Protein AF-0000000079573860 (afdb_homodimer)

Secondary structure (DSSP, 8-state):
--EEE--TTPPPPPEEEEEGGGGGSSS-HHHHHHHHHHHHHHHHH-EE-TTS-EEEE--HHHHHHHHTS-HHHHHHHHHHHHHTTSEEEE--STTSPPEEEEEEE-----/--EEE--TTPPPPPEEEEEGGGGGSSS-HHHHHHHHHHHHHHHHH-EE-TTS-EEEE--HHHHHHHHT--HHHHHHHHHHHHHTTSEEEEPPSTTSPPEEEEEEE-----

Organism: NCBI:txid592978

Sequence (220 aa):
MEFEFMSADTVLPPCMPLPAAMLRLPISSTAKVMYARLLNTTLTAGIEDSNGILFVRFPIMELAAALSRSPVTVKRSLKELEDIGLILRVRRGVGEPNRIYTLLPKGGLPMEFEFMSADTVLPPCMPLPAAMLRLPISSTAKVMYARLLNTTLTAGIEDSNGILFVRFPIMELAAALSRSPVTVKRSLKELEDIGLILRVRRGVGEPNRIYTLLPKGGLP

Foldseek 3Di:
DDDDDDDPPDDDDDDFDQDPVVVPDPADPLLSVLLSVQRRCQVPPWDQDPVRFTKDFDDLVNSCVVSVHDSVSSVVSVVRCVVVPQWDWDDDDDPDTIIIGGHDDPDPPD/DDDDDDDPPDDDDDDFDQDPVVVPDPADPLLSVLLSVQRRCQVPPWDQDPVRFTKDFDDLVNSCVVSVHDSVSSVVSVVRCVVVPQWDWDDDDDPDTIIIGGHDDPDPPD

InterPro domains:
  IPR010724 Replication initiator A, N-terminal [PF06970] (27-102)
  IPR036390 Winged helix DNA-binding domain superfamily [SSF46785] (60-107)

Nearest PDB structures (foldseek):
  5kbj-assembly2_D  TM=8.516E-01  e=6.971E-05  Staphylococcus aureus
  4pql-assembly1_A  TM=6.882E-01  e=1.640E-05  Staphylococcus aureus
  5kbj-assembly2_G  TM=7.357E-01  e=3.578E-04  Staphylococcus aureus
  8yz7-assembly1_A-2  TM=7.877E-01  e=3.038E-03  Deinococcus radiodurans R1 = ATCC 13939 = DSM 20539
  1cgp-assembly1_B  TM=7.023E-01  e=1.661E-02  Escherichia coli

Solvent-accessible surface area (backbone atoms only — not comparable to full-atom values): 12261 Å² total; per-residue (Å²): 130,56,60,40,77,34,36,93,80,59,76,78,70,72,53,22,49,33,51,58,74,57,38,70,45,98,60,55,44,55,29,52,53,49,45,14,53,51,46,37,42,38,75,74,65,36,43,69,47,98,85,47,39,34,27,34,75,56,56,62,66,56,52,11,62,64,48,64,46,51,57,68,58,43,52,51,26,51,48,53,36,37,74,74,49,41,31,48,78,46,81,48,63,92,93,45,72,36,35,39,31,50,32,42,83,56,65,73,70,132,130,56,61,40,78,35,36,93,79,58,77,78,70,72,54,23,48,33,50,57,72,56,38,71,45,98,60,53,42,54,28,50,53,49,46,14,53,51,47,37,44,39,75,74,64,36,42,68,47,100,84,48,39,36,26,34,76,58,56,60,66,57,51,10,61,64,46,64,46,51,56,68,57,44,52,51,27,50,48,54,35,37,74,74,49,42,30,46,77,44,82,48,63,95,94,46,71,37,36,38,30,50,33,42,82,55,65,70,72,132

pLDDT: mean 89.2, std 11.85, range [30.64, 97.69]

Radius of gyration: 18.04 Å; Cα contacts (8 Å, |Δi|>4): 373; chains: 2; bounding box: 34×59×43 Å

Structure (mmCIF, N/CA/C/O backbone):
data_AF-0000000079573860-model_v1
#
loop_
_entity.id
_entity.type
_entity.pdbx_description
1 polymer 'DeoR family transcriptional regulator'
#
loop_
_atom_site.group_PDB
_atom_site.id
_atom_site.type_symbol
_atom_site.label_atom_id
_atom_site.label_alt_id
_atom_site.label_comp_id
_atom_site.label_asym_id
_atom_site.label_entity_id
_atom_site.label_seq_id
_atom_site.pdbx_PDB_ins_code
_atom_site.Cartn_x
_atom_site.Cartn_y
_atom_site.Cartn_z
_atom_site.occupancy
_atom_site.B_iso_or_equiv
_atom_site.auth_seq_id
_atom_site.auth_comp_id
_atom_site.auth_asym_id
_atom_site.auth_atom_id
_atom_site.pdbx_PDB_model_num
ATOM 1 N N . MET A 1 1 ? -16.094 -0.829 13.094 1 53.12 1 MET A N 1
ATOM 2 C CA . MET A 1 1 ? -14.633 -0.925 13.102 1 53.12 1 MET A CA 1
ATOM 3 C C . MET A 1 1 ? -14.031 -0.06 14.203 1 53.12 1 MET A C 1
ATOM 5 O O . MET A 1 1 ? -14.523 1.04 14.469 1 53.12 1 MET A O 1
ATOM 9 N N . GLU A 1 2 ? -13.328 -0.71 15.125 1 70.5 2 GLU A N 1
ATOM 10 C CA . GLU A 1 2 ? -12.688 0.061 16.188 1 70.5 2 GLU A CA 1
ATOM 11 C C . GLU A 1 2 ? -11.344 0.625 15.734 1 70.5 2 GLU A C 1
ATOM 13 O O . GLU A 1 2 ? -10.617 -0.026 14.984 1 70.5 2 GLU A O 1
ATOM 18 N N . PHE A 1 3 ? -11.211 1.965 15.773 1 78.56 3 PHE A N 1
ATOM 19 C CA . PHE A 1 3 ? -9.977 2.625 15.375 1 78.56 3 PHE A CA 1
ATOM 20 C C . PHE A 1 3 ? -9.25 3.184 16.594 1 78.56 3 PHE A C 1
ATOM 22 O O . PHE A 1 3 ? -9.875 3.529 17.594 1 78.56 3 PHE A O 1
ATOM 29 N N . GLU A 1 4 ? -7.984 3.045 16.531 1 86.81 4 GLU A N 1
ATOM 30 C CA . GLU A 1 4 ? -7.148 3.559 17.609 1 86.81 4 GLU A CA 1
ATOM 31 C C . GLU A 1 4 ? -6.164 4.609 17.094 1 86.81 4 GLU A C 1
ATOM 33 O O . GLU A 1 4 ? -5.543 4.426 16.047 1 86.81 4 GLU A O 1
ATOM 38 N N . PHE A 1 5 ? -6.082 5.684 17.812 1 91.56 5 PHE A N 1
ATOM 39 C CA . PHE A 1 5 ? -5.09 6.703 17.5 1 91.56 5 PHE A CA 1
ATOM 40 C C . PHE A 1 5 ? -3.678 6.16 17.688 1 91.56 5 PHE A C 1
ATOM 42 O O . PHE A 1 5 ? -3.436 5.328 18.562 1 91.56 5 PHE A O 1
ATOM 49 N N . MET A 1 6 ? -2.881 6.707 16.922 1 92.06 6 MET A N 1
ATOM 50 C CA . MET A 1 6 ? -1.507 6.215 16.938 1 92.06 6 MET A CA 1
ATOM 51 C C . MET A 1 6 ? -0.663 7.02 17.922 1 92.06 6 MET A C 1
ATOM 53 O O . MET A 1 6 ? -0.787 8.242 18 1 92.06 6 MET A O 1
ATOM 57 N N . SER A 1 7 ? 0.146 6.336 18.703 1 93.38 7 SER A N 1
ATOM 58 C CA . SER A 1 7 ? 1.165 6.918 19.578 1 93.38 7 SER A CA 1
ATOM 59 C C . SER A 1 7 ? 2.539 6.32 19.297 1 93.38 7 SER A C 1
ATOM 61 O O . SER A 1 7 ? 2.67 5.418 18.453 1 93.38 7 SER A O 1
ATOM 63 N N . ALA A 1 8 ? 3.555 6.797 20 1 89.5 8 ALA A N 1
ATOM 64 C CA . ALA A 1 8 ? 4.922 6.332 19.797 1 89.5 8 ALA A CA 1
ATOM 65 C C . ALA A 1 8 ? 5.055 4.848 20.125 1 89.5 8 ALA A C 1
ATOM 67 O O . ALA A 1 8 ? 5.887 4.148 19.547 1 89.5 8 ALA A O 1
ATOM 68 N N . ASP A 1 9 ? 4.129 4.336 20.938 1 90.06 9 ASP A N 1
ATOM 69 C CA . ASP A 1 9 ? 4.246 2.963 21.406 1 90.06 9 ASP A CA 1
ATOM 70 C C . ASP A 1 9 ? 3.299 2.035 20.656 1 90.06 9 ASP A C 1
ATOM 72 O O . ASP A 1 9 ? 3.197 0.849 20.969 1 90.06 9 ASP A O 1
ATOM 76 N N . THR A 1 10 ? 2.682 2.623 19.703 1 90.19 10 THR A N 1
ATOM 77 C CA . THR A 1 10 ? 1.688 1.829 18.984 1 90.19 10 THR A CA 1
ATOM 78 C C . THR A 1 10 ? 2.355 0.696 18.219 1 90.19 10 THR A C 1
ATOM 80 O O . THR A 1 10 ? 3.355 0.912 17.531 1 90.19 10 THR A O 1
ATOM 83 N N . VAL A 1 11 ? 1.812 -0.518 18.422 1 89.81 11 VAL A N 1
ATOM 84 C CA . VAL A 1 11 ? 2.217 -1.681 17.641 1 89.81 11 VAL A CA 1
ATOM 85 C C . VAL A 1 11 ? 1.333 -1.805 16.406 1 89.81 11 VAL A C 1
ATOM 87 O O . VAL A 1 11 ? 0.105 -1.841 16.516 1 89.81 11 VAL A O 1
ATOM 90 N N . LEU A 1 12 ? 1.981 -1.818 15.234 1 91.5 12 LEU A N 1
ATOM 91 C CA . LEU A 1 12 ? 1.229 -1.873 13.984 1 91.5 12 LEU A CA 1
ATOM 92 C C . LEU A 1 12 ? 0.646 -3.264 13.758 1 91.5 12 LEU A C 1
ATOM 94 O O . LEU A 1 12 ? 1.264 -4.266 14.125 1 91.5 12 LEU A O 1
ATOM 98 N N . PRO A 1 13 ? -0.538 -3.318 13.242 1 91.69 13 PRO A N 1
ATOM 99 C CA . PRO A 1 13 ? -1.008 -4.609 12.727 1 91.69 13 PRO A CA 1
ATOM 100 C C . PRO A 1 13 ? -0.166 -5.121 11.562 1 91.69 13 PRO A C 1
ATOM 102 O O . PRO A 1 13 ? 0.734 -4.422 11.086 1 91.69 13 PRO A O 1
ATOM 105 N N . PRO A 1 14 ? -0.444 -6.387 11.156 1 93.38 14 PRO A N 1
ATOM 106 C CA . PRO A 1 14 ? 0.261 -6.855 9.961 1 93.38 14 PRO A CA 1
ATOM 107 C C . PRO A 1 14 ? 0.061 -5.93 8.758 1 93.38 14 PRO A C 1
ATOM 109 O O . PRO A 1 14 ? -1.066 -5.516 8.477 1 93.38 14 PRO A O 1
ATOM 112 N N . CYS A 1 15 ? 1.172 -5.543 8.188 1 96.75 15 CYS A N 1
ATOM 113 C CA . CYS A 1 15 ? 1.135 -4.633 7.051 1 96.75 15 CYS A CA 1
ATOM 114 C C . CYS A 1 15 ? 1.842 -5.242 5.844 1 96.75 15 CYS A C 1
ATOM 116 O O . CYS A 1 15 ? 2.775 -6.031 6 1 96.75 15 CYS A O 1
ATOM 118 N N . MET A 1 16 ? 1.332 -4.898 4.773 1 97.25 16 MET A N 1
ATOM 119 C CA . MET A 1 16 ? 1.986 -5.219 3.506 1 97.25 16 MET A CA 1
ATOM 120 C C . MET A 1 16 ? 2.953 -4.109 3.1 1 97.25 16 MET A C 1
ATOM 122 O O . MET A 1 16 ? 2.666 -2.928 3.295 1 97.25 16 MET A O 1
ATOM 126 N N . PRO A 1 17 ? 4.066 -4.535 2.51 1 97.69 17 PRO A N 1
ATOM 127 C CA . PRO A 1 17 ? 5.039 -3.523 2.088 1 97.69 17 PRO A CA 1
ATOM 128 C C . PRO A 1 17 ? 4.695 -2.904 0.735 1 97.69 17 PRO A C 1
ATOM 130 O O . PRO A 1 17 ? 4.527 -3.625 -0.253 1 97.69 17 PRO A O 1
ATOM 133 N N . LEU A 1 18 ? 4.562 -1.631 0.716 1 97.69 18 LEU A N 1
ATOM 134 C CA . LEU A 1 18 ? 4.41 -0.875 -0.522 1 97.69 18 LEU A CA 1
ATOM 135 C C . LEU A 1 18 ? 5.633 -0 -0.779 1 97.69 18 LEU A C 1
ATOM 137 O O . LEU A 1 18 ? 5.809 1.033 -0.13 1 97.69 18 LEU A O 1
ATOM 141 N N . PRO A 1 19 ? 6.469 -0.372 -1.708 1 95.69 19 PRO A N 1
ATOM 142 C CA . PRO A 1 19 ? 7.645 0.458 -1.973 1 95.69 19 PRO A CA 1
ATOM 143 C C . PRO A 1 19 ? 7.285 1.908 -2.291 1 95.69 19 PRO A C 1
ATOM 145 O O . PRO A 1 19 ? 6.402 2.162 -3.115 1 95.69 19 PRO A O 1
ATOM 148 N N . ALA A 1 20 ? 7.984 2.803 -1.651 1 93.75 20 ALA A N 1
ATOM 149 C CA . ALA A 1 20 ? 7.68 4.223 -1.801 1 93.75 20 ALA A CA 1
ATOM 150 C C . ALA A 1 20 ? 7.84 4.668 -3.252 1 93.75 20 ALA A C 1
ATOM 152 O O . ALA A 1 20 ? 7.109 5.543 -3.723 1 93.75 20 ALA A O 1
ATOM 153 N N . ALA A 1 21 ? 8.672 4.066 -3.969 1 90.94 21 ALA A N 1
ATOM 154 C CA . ALA A 1 21 ? 8.938 4.41 -5.363 1 90.94 21 ALA A CA 1
ATOM 155 C C . ALA A 1 21 ? 7.719 4.141 -6.238 1 90.94 21 ALA A C 1
ATOM 157 O O . ALA A 1 21 ? 7.617 4.66 -7.352 1 90.94 21 ALA A O 1
ATOM 158 N N . MET A 1 22 ? 6.777 3.354 -5.738 1 92.31 22 MET A N 1
ATOM 159 C CA . MET A 1 22 ? 5.586 2.99 -6.5 1 92.31 22 MET A CA 1
ATOM 160 C C . MET A 1 22 ? 4.668 4.195 -6.684 1 92.31 22 MET A C 1
ATOM 162 O O . MET A 1 22 ? 3.896 4.254 -7.641 1 92.31 22 MET A O 1
ATOM 166 N N . LEU A 1 23 ? 4.801 5.16 -5.824 1 93.19 23 LEU A N 1
ATOM 167 C CA . LEU A 1 23 ? 3.887 6.297 -5.844 1 93.19 23 LEU A CA 1
ATOM 168 C C . LEU A 1 23 ? 4.02 7.078 -7.148 1 93.19 23 LEU A C 1
ATOM 170 O O . LEU A 1 23 ? 3.035 7.629 -7.648 1 93.19 23 LEU A O 1
ATOM 174 N N . ARG A 1 24 ? 5.168 7.102 -7.707 1 90.12 24 ARG A N 1
ATOM 175 C CA . ARG A 1 24 ? 5.402 7.957 -8.867 1 90.12 24 ARG A CA 1
ATOM 176 C C . ARG A 1 24 ? 5.277 7.164 -10.164 1 90.12 24 ARG A C 1
ATOM 178 O O . ARG A 1 24 ? 5.402 7.723 -11.258 1 90.12 24 ARG A O 1
ATOM 185 N N . LEU A 1 25 ? 5.004 5.906 -10.078 1 91.62 25 LEU A N 1
ATOM 186 C CA . LEU A 1 25 ? 4.867 5.094 -11.281 1 91.62 25 LEU A CA 1
ATOM 187 C C . LEU A 1 25 ? 3.531 5.355 -11.969 1 91.62 25 LEU A C 1
ATOM 189 O O . LEU A 1 25 ? 2.52 5.582 -11.297 1 91.62 25 LEU A O 1
ATOM 193 N N . PRO A 1 26 ? 3.609 5.297 -13.281 1 92.88 26 PRO A N 1
ATOM 194 C CA . PRO A 1 26 ? 2.395 5.594 -14.047 1 92.88 26 PRO A CA 1
ATOM 195 C C . PRO A 1 26 ? 1.45 4.398 -14.148 1 92.88 26 PRO A C 1
ATOM 197 O O . PRO A 1 26 ? 1.104 3.969 -15.25 1 92.88 26 PRO A O 1
ATOM 200 N N . ILE A 1 27 ? 1.06 3.801 -13.062 1 94.81 27 ILE A N 1
ATOM 201 C CA . ILE A 1 27 ? 0.091 2.713 -12.984 1 94.81 27 ILE A CA 1
ATOM 202 C C . ILE A 1 27 ? -1.045 3.102 -12.039 1 94.81 27 ILE A C 1
ATOM 204 O O . ILE A 1 27 ? -0.938 4.082 -11.305 1 94.81 27 ILE A O 1
ATOM 208 N N . SER A 1 28 ? -2.074 2.352 -12.125 1 95 28 SER A N 1
ATOM 209 C CA . SER A 1 28 ? -3.244 2.643 -11.305 1 95 28 SER A CA 1
ATOM 210 C C . SER A 1 28 ? -2.961 2.391 -9.828 1 95 28 SER A C 1
ATOM 212 O O . SER A 1 28 ? -2.055 1.625 -9.484 1 95 28 SER A O 1
ATOM 214 N N . SER A 1 29 ? -3.764 3.031 -8.992 1 95.5 29 SER A N 1
ATOM 215 C CA . SER A 1 29 ? -3.658 2.775 -7.562 1 95.5 29 SER A CA 1
ATOM 216 C C . SER A 1 29 ? -4.004 1.326 -7.234 1 95.5 29 SER A C 1
ATOM 218 O O . SER A 1 29 ? -3.426 0.739 -6.316 1 95.5 29 SER A O 1
ATOM 220 N N . THR A 1 30 ? -4.93 0.773 -7.992 1 95.75 30 THR A N 1
ATOM 221 C CA . THR A 1 30 ? -5.289 -0.625 -7.789 1 95.75 30 THR A CA 1
ATOM 222 C C . THR A 1 30 ? -4.102 -1.538 -8.07 1 95.75 30 THR A C 1
ATOM 224 O O . THR A 1 30 ? -3.861 -2.498 -7.332 1 95.75 30 THR A O 1
ATOM 227 N N . ALA A 1 31 ? -3.367 -1.196 -9.023 1 96.81 31 ALA A N 1
ATOM 228 C CA . ALA A 1 31 ? -2.164 -1.966 -9.336 1 96.81 31 ALA A CA 1
ATOM 229 C C . ALA A 1 31 ? -1.134 -1.848 -8.219 1 96.81 31 ALA A C 1
ATOM 231 O O . ALA A 1 31 ? -0.452 -2.822 -7.887 1 96.81 31 ALA A O 1
ATOM 232 N N . LYS A 1 32 ? -1.019 -0.701 -7.672 1 97 32 LYS A N 1
ATOM 233 C CA . LYS A 1 32 ? -0.091 -0.495 -6.562 1 97 32 LYS A CA 1
ATOM 234 C C . LYS A 1 32 ? -0.484 -1.336 -5.352 1 97 32 LYS A C 1
ATOM 236 O O . LYS A 1 32 ? 0.367 -1.977 -4.73 1 97 32 LYS A O 1
ATOM 241 N N . VAL A 1 33 ? -1.721 -1.346 -5.074 1 97.19 33 VAL A N 1
ATOM 242 C CA . VAL A 1 33 ? -2.223 -2.148 -3.965 1 97.19 33 VAL A CA 1
ATOM 243 C C . VAL A 1 33 ? -2.004 -3.631 -4.258 1 97.19 33 VAL A C 1
ATOM 245 O O . VAL A 1 33 ? -1.566 -4.387 -3.387 1 97.19 33 VAL A O 1
ATOM 248 N N . MET A 1 34 ? -2.285 -4 -5.465 1 96.38 34 MET A N 1
ATOM 249 C CA . MET A 1 34 ? -2.051 -5.375 -5.891 1 96.38 34 MET A CA 1
ATOM 250 C C . MET A 1 34 ? -0.584 -5.758 -5.715 1 96.38 34 MET A C 1
ATOM 252 O O . MET A 1 34 ? -0.276 -6.852 -5.238 1 96.38 34 MET A O 1
ATOM 256 N N . TYR A 1 35 ? 0.264 -4.852 -6.059 1 96.62 35 TYR A N 1
ATOM 257 C CA . TYR A 1 35 ? 1.691 -5.121 -5.922 1 96.62 35 TYR A CA 1
ATOM 258 C C . TYR A 1 35 ? 2.066 -5.352 -4.465 1 96.62 35 TYR A C 1
ATOM 260 O O . TYR A 1 35 ? 2.832 -6.266 -4.148 1 96.62 35 TYR A O 1
ATOM 268 N N . ALA A 1 36 ? 1.606 -4.531 -3.629 1 97.5 36 ALA A N 1
ATOM 269 C CA . ALA A 1 36 ? 1.883 -4.691 -2.205 1 97.5 36 ALA A CA 1
ATOM 270 C C . ALA A 1 36 ? 1.446 -6.07 -1.714 1 97.5 36 ALA A C 1
ATOM 272 O O . ALA A 1 36 ? 2.156 -6.715 -0.938 1 97.5 36 ALA A O 1
ATOM 273 N N . ARG A 1 37 ? 0.286 -6.52 -2.164 1 95.88 37 ARG A N 1
ATOM 274 C CA . ARG A 1 37 ? -0.233 -7.832 -1.793 1 95.88 37 ARG A CA 1
ATOM 275 C C . ARG A 1 37 ? 0.665 -8.945 -2.32 1 95.88 37 ARG A C 1
ATOM 277 O O . ARG A 1 37 ? 0.963 -9.898 -1.603 1 95.88 37 ARG A O 1
ATOM 284 N N . LEU A 1 38 ? 1.066 -8.82 -3.545 1 95.69 38 LEU A N 1
ATOM 285 C CA . LEU A 1 38 ? 1.947 -9.812 -4.152 1 95.69 38 LEU A CA 1
ATOM 286 C C . LEU A 1 38 ? 3.293 -9.852 -3.436 1 95.69 38 LEU A C 1
ATOM 288 O O . LEU A 1 38 ? 3.809 -10.93 -3.137 1 95.69 38 LEU A O 1
ATOM 292 N N . LEU A 1 39 ? 3.848 -8.656 -3.195 1 96 39 LEU A N 1
ATOM 293 C CA . LEU A 1 39 ? 5.125 -8.562 -2.498 1 96 39 LEU A CA 1
ATOM 294 C C . LEU A 1 39 ? 5.031 -9.188 -1.108 1 96 39 LEU A C 1
ATOM 296 O O . LEU A 1 39 ? 5.898 -9.969 -0.715 1 96 39 LEU A O 1
ATOM 300 N N . ASN A 1 40 ? 3.957 -8.867 -0.399 1 95.75 40 ASN A N 1
ATOM 301 C CA . ASN A 1 40 ? 3.729 -9.445 0.923 1 95.75 40 ASN A CA 1
ATOM 302 C C . ASN A 1 40 ? 3.654 -10.969 0.867 1 95.75 40 ASN A C 1
ATOM 304 O O . ASN A 1 40 ? 4.273 -11.648 1.681 1 95.75 40 ASN A O 1
ATOM 308 N N . THR A 1 41 ? 2.951 -11.5 -0.098 1 94.12 41 THR A N 1
ATOM 309 C CA . THR A 1 41 ? 2.805 -12.945 -0.249 1 94.12 41 THR A CA 1
ATOM 310 C C . THR A 1 41 ? 4.137 -13.586 -0.623 1 94.12 41 THR A C 1
ATOM 312 O O . THR A 1 41 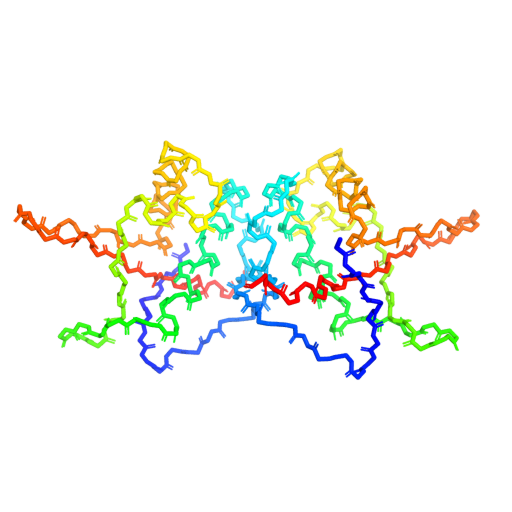? 4.48 -14.656 -0.117 1 94.12 41 THR A O 1
ATOM 315 N N . THR A 1 42 ? 4.863 -12.914 -1.541 1 95.38 42 THR A N 1
ATOM 316 C CA . THR A 1 42 ? 6.176 -13.414 -1.929 1 95.38 42 THR A CA 1
ATOM 317 C C . THR A 1 42 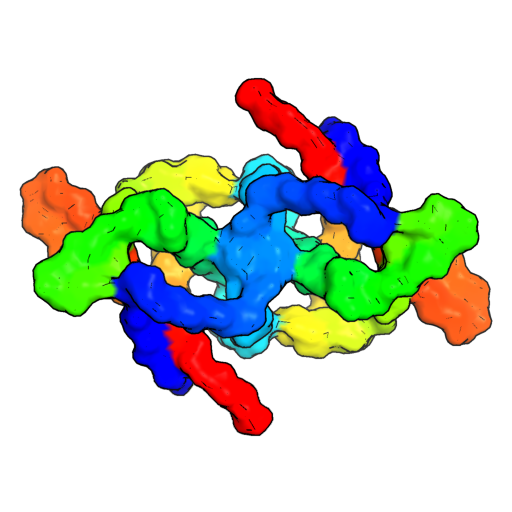? 7.09 -13.531 -0.713 1 95.38 42 THR A C 1
ATOM 319 O O . THR A 1 42 ? 7.77 -14.547 -0.535 1 95.38 42 THR A O 1
ATOM 322 N N . LEU A 1 43 ? 7.074 -12.555 0.13 1 94.44 43 LEU A N 1
ATOM 323 C CA . LEU A 1 43 ? 7.949 -12.5 1.297 1 94.44 43 LEU A CA 1
ATOM 324 C C . LEU A 1 43 ? 7.527 -13.523 2.344 1 94.44 43 LEU A C 1
ATOM 326 O O . LEU A 1 43 ? 8.367 -14.07 3.061 1 94.44 43 LEU A O 1
ATOM 330 N N . THR A 1 44 ? 6.281 -13.836 2.451 1 93.88 44 THR A N 1
ATOM 331 C CA . THR A 1 44 ? 5.797 -14.641 3.566 1 93.88 44 THR A CA 1
ATOM 332 C C . THR A 1 44 ? 5.547 -16.078 3.125 1 93.88 44 THR A C 1
ATOM 334 O O . THR A 1 44 ? 5.625 -17 3.936 1 93.88 44 THR A O 1
ATOM 337 N N . ALA A 1 45 ? 5.254 -16.266 1.824 1 93.06 45 ALA A N 1
ATOM 338 C CA . ALA A 1 45 ? 4.836 -17.594 1.378 1 93.06 45 ALA A CA 1
ATOM 339 C C . ALA A 1 45 ? 5.457 -17.938 0.029 1 93.06 45 ALA A C 1
ATOM 341 O O . ALA A 1 45 ? 5.031 -18.891 -0.633 1 93.06 45 ALA A O 1
ATOM 342 N N . GLY A 1 46 ? 6.391 -17.266 -0.404 1 94.5 46 GLY A N 1
ATOM 343 C CA . GLY A 1 46 ? 7.035 -17.5 -1.688 1 94.5 46 GLY A CA 1
ATOM 344 C C . GLY A 1 46 ? 7.754 -18.828 -1.767 1 94.5 46 GLY A C 1
ATOM 345 O O . GLY A 1 46 ? 8.289 -19.312 -0.767 1 94.5 46 GLY A O 1
ATOM 346 N N . ILE A 1 47 ? 7.727 -19.375 -2.953 1 95.12 47 ILE A N 1
ATOM 347 C CA . ILE A 1 47 ? 8.445 -20.609 -3.254 1 95.12 47 ILE A CA 1
ATOM 348 C C . ILE A 1 47 ? 9.695 -20.297 -4.07 1 95.12 47 ILE A C 1
ATOM 350 O O . ILE A 1 47 ? 9.648 -19.484 -5.004 1 95.12 47 ILE A O 1
ATOM 354 N N . GLU A 1 48 ? 10.734 -20.969 -3.688 1 95.75 48 GLU A N 1
ATOM 355 C CA . GLU A 1 48 ? 11.969 -20.75 -4.43 1 95.75 48 GLU A CA 1
ATOM 356 C C . GLU A 1 48 ? 12.055 -21.672 -5.645 1 95.75 48 GLU A C 1
ATOM 358 O O . GLU A 1 48 ? 11.766 -22.875 -5.539 1 95.75 48 GLU A O 1
ATOM 363 N N . ASP A 1 49 ? 12.398 -21.078 -6.719 1 93.88 49 ASP A N 1
ATOM 364 C CA . ASP A 1 49 ? 12.609 -21.938 -7.883 1 93.88 49 ASP A CA 1
ATOM 365 C C . ASP A 1 49 ? 14.047 -22.438 -7.949 1 93.88 49 ASP A C 1
ATOM 367 O O . ASP A 1 49 ? 14.82 -22.234 -7.008 1 93.88 49 ASP A O 1
ATOM 371 N N . SER A 1 50 ? 14.43 -23.109 -9.031 1 94.69 50 SER A N 1
ATOM 372 C CA . SER A 1 50 ? 15.727 -23.75 -9.156 1 94.69 50 SER A CA 1
ATOM 373 C C . SER A 1 50 ? 16.859 -22.719 -9.188 1 94.69 50 SER A C 1
ATOM 375 O O . SER A 1 50 ? 18.016 -23.047 -8.906 1 94.69 50 SER A O 1
ATOM 377 N N . ASN A 1 51 ? 16.562 -21.453 -9.531 1 94.94 51 ASN A N 1
ATOM 378 C CA . ASN A 1 51 ? 17.547 -20.375 -9.602 1 94.94 51 ASN A CA 1
ATOM 379 C C . ASN A 1 51 ? 17.562 -19.547 -8.32 1 94.94 51 ASN A C 1
ATOM 381 O O . ASN A 1 51 ? 18.266 -18.531 -8.242 1 94.94 51 ASN A O 1
ATOM 385 N N . GLY A 1 52 ? 16.812 -19.891 -7.391 1 94.88 52 GLY A N 1
ATOM 386 C CA . GLY A 1 52 ? 16.766 -19.172 -6.125 1 94.88 52 GLY A CA 1
ATOM 387 C C . GLY A 1 52 ? 15.836 -17.969 -6.145 1 94.88 52 GLY A C 1
ATOM 388 O O . GLY A 1 52 ? 15.898 -17.125 -5.258 1 94.88 52 GLY A O 1
ATOM 389 N N . ILE A 1 53 ? 15.078 -17.891 -7.184 1 95.19 53 ILE A N 1
ATOM 390 C CA . ILE A 1 53 ? 14.141 -16.781 -7.332 1 95.19 53 ILE A CA 1
ATOM 391 C C . ILE A 1 53 ? 12.789 -17.172 -6.734 1 95.19 53 ILE A C 1
ATOM 393 O O . ILE A 1 53 ? 12.305 -18.281 -6.945 1 95.19 53 ILE A O 1
ATOM 397 N N . LEU A 1 54 ? 12.234 -16.219 -5.984 1 96.62 54 LEU A N 1
ATOM 398 C CA . LEU A 1 54 ? 10.953 -16.469 -5.332 1 96.62 54 LEU A CA 1
ATOM 399 C C . LEU A 1 54 ? 9.797 -16.219 -6.293 1 96.62 54 LEU A C 1
ATOM 401 O O . LEU A 1 54 ? 9.828 -15.273 -7.078 1 96.62 54 LEU A O 1
ATOM 405 N N . PHE A 1 55 ? 8.828 -17.125 -6.141 1 95.75 55 PHE A N 1
ATOM 406 C CA . PHE A 1 55 ? 7.586 -16.922 -6.887 1 95.75 55 PHE A CA 1
ATOM 407 C C . PHE A 1 55 ? 6.379 -17.328 -6.043 1 95.75 55 PHE A C 1
ATOM 409 O O . PHE A 1 55 ? 6.527 -17.969 -5.004 1 95.75 55 PHE A O 1
ATOM 416 N N . VAL A 1 56 ? 5.262 -16.781 -6.488 1 94.25 56 VAL A N 1
ATOM 417 C CA . VAL A 1 56 ? 4.016 -17.188 -5.84 1 94.25 56 VAL A CA 1
ATOM 418 C C . VAL A 1 56 ? 3.062 -17.781 -6.875 1 94.25 56 VAL A C 1
ATOM 420 O O . VAL A 1 56 ? 3.115 -17.422 -8.055 1 94.25 56 VAL A O 1
ATOM 423 N N . ARG A 1 57 ? 2.32 -18.766 -6.328 1 90.44 57 ARG A N 1
ATOM 424 C CA . ARG A 1 57 ? 1.229 -19.328 -7.121 1 90.44 57 ARG A CA 1
ATOM 425 C C . ARG A 1 57 ? -0.094 -18.656 -6.789 1 90.44 57 ARG A C 1
ATOM 427 O O . ARG A 1 57 ? -0.524 -18.641 -5.633 1 90.44 57 ARG A O 1
ATOM 434 N N . PHE A 1 58 ? -0.599 -18.016 -7.82 1 78.44 58 PHE A N 1
ATOM 435 C CA . PHE A 1 58 ? -1.81 -17.297 -7.461 1 78.44 58 PHE A CA 1
ATOM 436 C C . PHE A 1 58 ? -2.891 -17.484 -8.516 1 78.44 58 PHE A C 1
ATOM 438 O O . PHE A 1 58 ? -2.787 -16.953 -9.625 1 78.44 58 PHE A O 1
ATOM 445 N N . PRO A 1 59 ? -3.902 -18.297 -8.055 1 81.75 59 PRO A N 1
ATOM 446 C CA . PRO A 1 59 ? -5.09 -18.266 -8.914 1 81.75 59 PRO A CA 1
ATOM 447 C C . PRO A 1 59 ? -5.762 -16.906 -8.938 1 81.75 59 PRO A C 1
ATOM 449 O O . PRO A 1 59 ? -5.867 -16.234 -7.902 1 81.75 59 PRO A O 1
ATOM 452 N N . ILE A 1 60 ? -6.172 -16.484 -10.094 1 81.62 60 ILE A N 1
ATOM 453 C CA . ILE A 1 60 ? -6.766 -15.164 -10.297 1 81.62 60 ILE A CA 1
ATOM 454 C C . ILE A 1 60 ? -7.93 -14.969 -9.32 1 81.62 60 ILE A C 1
ATOM 456 O O . ILE A 1 60 ? -8.086 -13.891 -8.742 1 81.62 60 ILE A O 1
ATOM 460 N N . MET A 1 61 ? -8.602 -16.031 -9.109 1 84.06 61 MET A N 1
ATOM 461 C CA . MET A 1 61 ? -9.766 -15.945 -8.234 1 84.06 61 MET A CA 1
ATOM 462 C C . MET A 1 61 ? -9.344 -15.719 -6.785 1 84.06 61 MET A C 1
ATOM 464 O O . MET A 1 61 ? -10.016 -15 -6.043 1 84.06 61 MET A O 1
ATOM 468 N N . GLU A 1 62 ? -8.305 -16.266 -6.457 1 85.62 62 GLU A N 1
ATOM 469 C CA . GLU A 1 62 ? -7.789 -16.062 -5.109 1 85.62 62 GLU A CA 1
ATOM 470 C C . GLU A 1 62 ? -7.273 -14.633 -4.926 1 85.62 62 GLU A C 1
ATOM 472 O O . GLU A 1 62 ? -7.5 -14.016 -3.881 1 85.62 62 GLU A O 1
ATOM 477 N N . LEU A 1 63 ? -6.672 -14.156 -5.938 1 86.88 63 LEU A N 1
ATOM 478 C CA . LEU A 1 63 ? -6.195 -12.781 -5.891 1 86.88 63 LEU A CA 1
ATOM 479 C C . LEU A 1 63 ? -7.363 -11.805 -5.836 1 86.88 63 LEU A C 1
ATOM 481 O O . LEU A 1 63 ? -7.32 -10.812 -5.098 1 86.88 63 LEU A O 1
ATOM 485 N N . ALA A 1 64 ? -8.352 -12.109 -6.613 1 89.94 64 ALA A N 1
ATOM 486 C CA . ALA A 1 64 ? -9.539 -11.266 -6.633 1 89.94 64 ALA A CA 1
ATOM 487 C C . ALA A 1 64 ? -10.195 -11.203 -5.258 1 89.94 64 ALA A C 1
ATOM 489 O O . ALA A 1 64 ? -10.555 -10.125 -4.785 1 89.94 64 ALA A O 1
ATOM 490 N N . ALA A 1 65 ? -10.297 -12.32 -4.602 1 88.88 65 ALA A N 1
ATOM 491 C CA . ALA A 1 65 ? -10.859 -12.383 -3.254 1 88.88 65 ALA A CA 1
ATOM 492 C C . ALA A 1 65 ? -9.984 -11.617 -2.262 1 88.88 65 ALA A C 1
ATOM 494 O O . ALA A 1 65 ? -10.5 -10.875 -1.424 1 88.88 65 ALA A O 1
ATOM 495 N N . ALA A 1 66 ? -8.703 -11.75 -2.43 1 84.62 66 ALA A N 1
ATOM 496 C CA . ALA A 1 66 ? -7.762 -11.117 -1.515 1 84.62 66 ALA A CA 1
ATOM 497 C C . ALA A 1 66 ? -7.836 -9.594 -1.618 1 84.62 66 ALA A C 1
ATOM 499 O O . ALA A 1 66 ? -7.672 -8.891 -0.619 1 84.62 66 ALA A O 1
ATOM 500 N N . LEU A 1 67 ? -8.172 -9.078 -2.785 1 85.69 67 LEU A N 1
ATOM 501 C CA . LEU A 1 67 ? -8.18 -7.637 -3.023 1 85.69 67 LEU A CA 1
ATOM 502 C C . LEU A 1 67 ? -9.594 -7.078 -2.953 1 85.69 67 LEU A C 1
ATOM 504 O O . LEU A 1 67 ? -9.797 -5.863 -3.051 1 85.69 67 LEU A O 1
ATOM 508 N N . SER A 1 68 ? -10.562 -7.992 -2.748 1 87.5 68 SER A N 1
ATOM 509 C CA . SER A 1 68 ? -11.961 -7.59 -2.793 1 87.5 68 SER A CA 1
ATOM 510 C C . SER A 1 68 ? -12.266 -6.797 -4.059 1 87.5 68 SER A C 1
ATOM 512 O O . SER A 1 68 ? -12.836 -5.703 -3.99 1 87.5 68 SER A O 1
ATOM 514 N N . ARG A 1 69 ? -11.773 -7.359 -5.164 1 89 69 ARG A N 1
ATOM 515 C CA . ARG A 1 69 ? -11.992 -6.781 -6.484 1 89 69 ARG A CA 1
ATOM 516 C C . ARG A 1 69 ? -12.422 -7.848 -7.488 1 89 69 ARG A C 1
ATOM 518 O O . ARG A 1 69 ? -12.258 -9.047 -7.234 1 89 69 ARG A O 1
ATOM 525 N N . SER A 1 70 ? -12.953 -7.391 -8.562 1 90.88 70 SER A N 1
ATOM 526 C CA . SER A 1 70 ? -13.367 -8.32 -9.617 1 90.88 70 SER A CA 1
ATOM 527 C C . SER A 1 70 ? -12.156 -8.961 -10.289 1 90.88 70 SER A C 1
ATOM 529 O O . SER A 1 70 ? -11.078 -8.375 -10.328 1 90.88 70 SER A O 1
ATOM 531 N N . PRO A 1 71 ? -12.391 -10.18 -10.859 1 92.56 71 PRO A N 1
ATOM 532 C CA . PRO A 1 71 ? -11.312 -10.82 -11.617 1 92.56 71 PRO A CA 1
ATOM 533 C C . PRO A 1 71 ? -10.82 -9.961 -12.781 1 92.56 71 PRO A C 1
ATOM 535 O O . PRO A 1 71 ? -9.625 -9.953 -13.078 1 92.56 71 PRO A O 1
ATOM 538 N N . VAL A 1 72 ? -11.742 -9.219 -13.367 1 93.5 72 VAL A N 1
ATOM 539 C CA . VAL A 1 72 ? -11.375 -8.359 -14.484 1 93.5 72 VAL A CA 1
ATOM 540 C C . VAL A 1 72 ? -10.414 -7.27 -14 1 93.5 72 VAL A C 1
ATOM 542 O O . VAL A 1 72 ? -9.391 -7.008 -14.641 1 93.5 72 VAL A O 1
ATOM 545 N N . THR A 1 73 ? -10.695 -6.656 -12.852 1 93.38 73 THR A N 1
ATOM 546 C CA . THR A 1 73 ? -9.852 -5.621 -12.266 1 93.38 73 THR A CA 1
ATOM 547 C C . THR A 1 73 ? -8.484 -6.184 -11.883 1 93.38 73 THR A C 1
ATOM 549 O O . THR A 1 73 ? -7.461 -5.535 -12.102 1 93.38 73 THR A O 1
ATOM 552 N N . VAL A 1 74 ? -8.492 -7.379 -11.398 1 93.56 74 VAL A N 1
ATOM 553 C CA . VAL A 1 74 ? -7.258 -8.047 -11 1 93.56 74 VAL A CA 1
ATOM 554 C C . VAL A 1 74 ? -6.387 -8.297 -12.234 1 93.56 74 VAL A C 1
ATOM 556 O O . VAL A 1 74 ? -5.195 -7.977 -12.227 1 93.56 74 VAL A O 1
ATOM 559 N N . LYS A 1 75 ? -6.965 -8.797 -13.219 1 94.31 75 LYS A N 1
ATOM 560 C CA . LYS A 1 75 ? -6.227 -9.078 -14.445 1 94.31 75 LYS A CA 1
ATOM 561 C C . LYS A 1 75 ? -5.633 -7.809 -15.039 1 94.31 75 LYS A C 1
ATOM 563 O O . LYS A 1 75 ? -4.488 -7.805 -15.492 1 94.31 75 LYS A O 1
ATOM 568 N N . ARG A 1 76 ? -6.406 -6.789 -15.023 1 96.19 76 ARG A N 1
ATOM 569 C CA . ARG A 1 76 ? -5.93 -5.504 -15.523 1 96.19 76 ARG A CA 1
ATOM 570 C C . ARG A 1 76 ? -4.742 -5.004 -14.703 1 96.19 76 ARG A C 1
ATOM 572 O O . ARG A 1 76 ? -3.76 -4.512 -15.266 1 96.19 76 ARG A O 1
ATOM 579 N N . SER A 1 77 ? -4.824 -5.109 -13.453 1 96.62 77 SER A N 1
ATOM 580 C CA . SER A 1 77 ? -3.754 -4.676 -12.562 1 96.62 77 SER A CA 1
ATOM 581 C C . SER A 1 77 ? -2.486 -5.496 -12.781 1 96.62 77 SER A C 1
ATOM 583 O O . SER A 1 77 ? -1.383 -4.949 -12.805 1 96.62 77 SER A O 1
ATOM 585 N N . LEU A 1 78 ? -2.742 -6.789 -12.977 1 95.19 78 LEU A N 1
ATOM 586 C CA . LEU A 1 78 ? -1.602 -7.652 -13.258 1 95.19 78 LEU A CA 1
ATOM 587 C C . LEU A 1 78 ? -0.928 -7.254 -14.562 1 95.19 78 LEU A C 1
ATOM 589 O O . LEU A 1 78 ? 0.302 -7.223 -14.648 1 95.19 78 LEU A O 1
ATOM 593 N N . LYS A 1 79 ? -1.71 -6.945 -15.5 1 96.75 79 LYS A N 1
ATOM 594 C CA . LYS A 1 79 ? -1.171 -6.527 -16.797 1 96.75 79 LYS A CA 1
ATOM 595 C C . LYS A 1 79 ? -0.391 -5.219 -16.672 1 96.75 79 LYS A C 1
ATOM 597 O O . LYS A 1 79 ? 0.688 -5.074 -17.25 1 96.75 79 LYS A O 1
ATOM 602 N N . GLU A 1 80 ? -0.87 -4.223 -15.945 1 97.31 80 GLU A N 1
ATOM 603 C CA . GLU A 1 80 ? -0.171 -2.967 -15.703 1 97.31 80 GLU A CA 1
ATOM 604 C C . GLU A 1 80 ? 1.202 -3.211 -15.078 1 97.31 80 GLU A C 1
ATOM 606 O O . GLU A 1 80 ? 2.197 -2.629 -15.516 1 97.31 80 GLU A O 1
ATOM 611 N N . LEU A 1 81 ? 1.198 -4.078 -14.078 1 96.44 81 LEU A N 1
ATOM 612 C CA . LEU A 1 81 ? 2.434 -4.379 -13.359 1 96.44 81 LEU A CA 1
ATOM 613 C C . LEU A 1 81 ? 3.428 -5.094 -14.266 1 96.44 81 LEU A C 1
ATOM 615 O O . LEU A 1 81 ? 4.633 -4.848 -14.195 1 96.44 81 LEU A O 1
ATOM 619 N N . GLU A 1 82 ? 2.84 -5.965 -15.07 1 96.06 82 GLU A N 1
ATOM 620 C CA . GLU A 1 82 ? 3.688 -6.711 -15.992 1 96.06 82 GLU A CA 1
ATOM 621 C C . GLU A 1 82 ? 4.266 -5.797 -17.078 1 96.06 82 GLU A C 1
ATOM 623 O O . GLU A 1 82 ? 5.441 -5.906 -17.422 1 96.06 82 GLU A O 1
ATOM 628 N N . ASP A 1 83 ? 3.527 -4.875 -17.562 1 96.38 83 ASP A N 1
ATOM 629 C CA . ASP A 1 83 ? 3.928 -3.973 -18.641 1 96.38 83 ASP A CA 1
ATOM 630 C C . ASP A 1 83 ? 5.105 -3.102 -18.203 1 96.38 83 ASP A C 1
ATOM 632 O O . ASP A 1 83 ? 5.953 -2.748 -19.031 1 96.38 83 ASP A O 1
ATOM 636 N N . ILE A 1 84 ? 5.195 -2.809 -16.969 1 94.56 84 ILE A N 1
ATOM 637 C CA . ILE A 1 84 ? 6.262 -1.913 -16.531 1 94.56 84 ILE A CA 1
ATOM 638 C C . ILE A 1 84 ? 7.379 -2.719 -15.875 1 94.56 84 ILE A C 1
ATOM 640 O O . ILE A 1 84 ? 8.328 -2.148 -15.328 1 94.56 84 ILE A O 1
ATOM 644 N N . GLY A 1 85 ? 7.184 -4.043 -15.75 1 94.44 85 GLY A N 1
ATOM 645 C CA . GLY A 1 85 ? 8.273 -4.926 -15.375 1 94.44 85 GLY A CA 1
ATOM 646 C C . GLY A 1 85 ? 8.328 -5.203 -13.883 1 94.44 85 GLY A C 1
ATOM 647 O O . GLY A 1 85 ? 9.352 -5.652 -13.367 1 94.44 85 GLY A O 1
ATOM 648 N N . LEU A 1 86 ? 7.242 -4.996 -13.148 1 95.81 86 LEU A N 1
ATOM 649 C CA . LEU A 1 86 ? 7.246 -5.188 -11.703 1 95.81 86 LEU A CA 1
ATOM 650 C C . LEU A 1 86 ? 6.867 -6.621 -11.336 1 95.81 86 LEU A C 1
ATOM 652 O O . LEU A 1 86 ? 7.078 -7.055 -10.203 1 95.81 86 LEU A O 1
ATOM 656 N N . ILE A 1 87 ? 6.293 -7.277 -12.359 1 96.31 87 ILE A N 1
ATOM 657 C CA . ILE A 1 87 ? 6.07 -8.711 -12.18 1 96.31 87 ILE A CA 1
ATOM 658 C C . ILE A 1 87 ? 6.336 -9.445 -13.484 1 96.31 87 ILE A C 1
ATOM 660 O O . ILE A 1 87 ? 6.336 -8.828 -14.562 1 96.31 87 ILE A O 1
ATOM 664 N N . LEU A 1 88 ? 6.621 -10.672 -13.359 1 95.44 88 LEU A N 1
ATOM 665 C CA . LEU A 1 88 ? 6.668 -11.617 -14.469 1 95.44 88 LEU A CA 1
ATOM 666 C C . LEU A 1 88 ? 5.707 -12.773 -14.242 1 95.44 88 LEU A C 1
ATOM 668 O O . LEU A 1 88 ? 5.785 -13.461 -13.227 1 95.44 88 LEU A O 1
ATOM 672 N N . ARG A 1 89 ? 4.797 -12.859 -15.156 1 93.25 89 ARG A N 1
ATOM 673 C CA . ARG A 1 89 ? 3.867 -13.984 -15.094 1 93.25 89 ARG A CA 1
ATOM 674 C C . ARG A 1 89 ? 4.312 -15.117 -16.016 1 93.25 89 ARG A C 1
ATOM 676 O O . ARG A 1 89 ? 4.621 -14.875 -17.188 1 93.25 89 ARG A O 1
ATOM 683 N N . VAL A 1 90 ? 4.406 -16.266 -15.469 1 91.38 90 VAL A N 1
ATOM 684 C CA . VAL A 1 90 ? 4.777 -17.453 -16.234 1 91.38 90 VAL A CA 1
ATOM 685 C C . VAL A 1 90 ? 3.629 -18.453 -16.234 1 91.38 90 VAL A C 1
ATOM 687 O O . VAL A 1 90 ? 3.227 -18.953 -15.172 1 91.38 90 VAL A O 1
ATOM 690 N N . ARG A 1 91 ? 3.127 -18.578 -17.438 1 85.5 91 ARG A N 1
ATOM 691 C CA . ARG A 1 91 ? 2.062 -19.562 -17.594 1 85.5 91 ARG A CA 1
ATOM 692 C C . ARG A 1 91 ? 2.629 -20.969 -17.656 1 85.5 91 ARG A C 1
ATOM 694 O O . ARG A 1 91 ? 3.645 -21.219 -18.312 1 85.5 91 ARG A O 1
ATOM 701 N N . ARG A 1 92 ? 2.021 -21.703 -16.781 1 80.56 92 ARG A N 1
ATOM 702 C CA . ARG A 1 92 ? 2.438 -23.109 -16.797 1 80.56 92 ARG A CA 1
ATOM 703 C C . ARG A 1 92 ? 1.451 -23.969 -17.594 1 80.56 92 ARG A C 1
ATOM 705 O O . ARG A 1 92 ? 0.386 -23.484 -17.984 1 80.56 92 ARG A O 1
ATOM 712 N N . GLY A 1 93 ? 1.853 -25.203 -17.953 1 73.62 93 GLY A N 1
ATOM 713 C CA . GLY A 1 93 ? 1.043 -26.125 -18.734 1 73.62 93 GLY A CA 1
ATOM 714 C C . GLY A 1 93 ? -0.365 -26.281 -18.188 1 73.62 93 GLY A C 1
ATOM 715 O O . GLY A 1 93 ? -0.732 -25.641 -17.203 1 73.62 93 GLY A O 1
ATOM 716 N N . VAL A 1 94 ? -1.16 -27.016 -18.922 1 76.81 94 VAL A N 1
ATOM 717 C CA . VAL A 1 94 ? -2.559 -27.281 -18.594 1 76.81 94 VAL A CA 1
ATOM 718 C C . VAL A 1 94 ? -2.662 -27.875 -17.203 1 76.81 94 VAL A C 1
ATOM 720 O O . VAL A 1 94 ? -1.977 -28.859 -16.891 1 76.81 94 VAL A O 1
ATOM 723 N N . GLY A 1 95 ? -3.426 -27.266 -16.25 1 72.94 95 GLY A N 1
ATOM 724 C CA . GLY A 1 95 ? -3.684 -27.781 -14.906 1 72.94 95 GLY A CA 1
ATOM 725 C C . GLY A 1 95 ? -2.729 -27.219 -13.867 1 72.94 95 GLY A C 1
ATOM 726 O O . GLY A 1 95 ? -2.922 -27.422 -12.664 1 72.94 95 GLY A O 1
ATOM 727 N N . GLU A 1 96 ? -1.629 -26.609 -14.352 1 76.81 96 GLU A N 1
ATOM 728 C CA . GLU A 1 96 ? -0.676 -26.047 -13.398 1 76.81 96 GLU A CA 1
ATOM 729 C C . GLU A 1 96 ? -0.941 -24.562 -13.164 1 76.81 96 GLU A C 1
ATOM 731 O O . GLU A 1 96 ? -1.271 -23.828 -14.094 1 76.81 96 GLU A O 1
ATOM 736 N N . PRO A 1 97 ? -0.898 -24.188 -11.859 1 76.31 97 PRO A N 1
ATOM 737 C CA . PRO A 1 97 ? -1.134 -22.766 -11.578 1 76.31 97 PRO A CA 1
ATOM 738 C C . PRO A 1 97 ? -0.063 -21.859 -12.18 1 76.31 97 PRO A C 1
ATOM 740 O O . PRO A 1 97 ? 1.101 -22.25 -12.281 1 76.31 97 PRO A O 1
ATOM 743 N N . ASN A 1 98 ? -0.506 -20.734 -12.562 1 86.25 98 ASN A N 1
ATOM 744 C CA . ASN A 1 98 ? 0.428 -19.734 -13.047 1 86.25 98 ASN A CA 1
ATOM 745 C C . ASN A 1 98 ? 1.347 -19.234 -11.93 1 86.25 98 ASN A C 1
ATOM 747 O O . ASN A 1 98 ? 0.992 -19.312 -10.75 1 86.25 98 ASN A O 1
ATOM 751 N N . ARG A 1 99 ? 2.553 -18.938 -12.344 1 92.25 99 ARG A N 1
ATOM 752 C CA . ARG A 1 99 ? 3.52 -18.391 -11.406 1 92.25 99 ARG A CA 1
ATOM 753 C C . ARG A 1 99 ? 3.66 -16.875 -11.594 1 92.25 99 ARG A C 1
ATOM 755 O O . ARG A 1 99 ? 3.65 -16.391 -12.719 1 92.25 99 ARG A O 1
ATOM 762 N N . ILE A 1 100 ? 3.799 -16.219 -10.516 1 95 100 ILE A N 1
ATOM 763 C CA . ILE A 1 100 ? 4.062 -14.789 -10.555 1 95 100 ILE A CA 1
ATOM 764 C C . ILE A 1 100 ? 5.363 -14.484 -9.812 1 95 100 ILE A C 1
ATOM 766 O O . ILE A 1 100 ? 5.516 -14.828 -8.641 1 95 100 ILE A O 1
ATOM 770 N N . TYR A 1 101 ? 6.289 -13.953 -10.547 1 96.12 101 TYR A N 1
ATOM 771 C CA . TYR A 1 101 ? 7.52 -13.43 -9.961 1 96.12 101 TYR A CA 1
ATOM 772 C C . TYR A 1 101 ? 7.398 -11.938 -9.68 1 96.12 101 TYR A C 1
ATOM 774 O O . TYR A 1 101 ? 7.082 -11.148 -10.578 1 96.12 101 TYR A O 1
ATOM 782 N N . THR A 1 102 ? 7.609 -11.57 -8.445 1 95.5 102 THR A N 1
ATOM 783 C CA . THR A 1 102 ? 7.602 -10.164 -8.055 1 95.5 102 THR A CA 1
ATOM 784 C C . THR A 1 102 ? 8.992 -9.555 -8.203 1 95.5 102 THR A C 1
ATOM 786 O O . THR A 1 102 ? 9.992 -10.172 -7.828 1 95.5 102 THR A O 1
ATOM 789 N N . LEU A 1 103 ? 9.031 -8.445 -8.805 1 95.81 103 LEU A N 1
ATOM 790 C CA . LEU A 1 103 ? 10.289 -7.73 -8.977 1 95.81 103 LEU A CA 1
ATOM 791 C C . LEU A 1 103 ? 10.297 -6.438 -8.172 1 95.81 103 LEU A C 1
ATOM 793 O O . LEU A 1 103 ? 9.242 -5.879 -7.867 1 95.81 103 LEU A O 1
ATOM 797 N N . LEU A 1 104 ? 11.508 -6.066 -7.691 1 92.56 104 LEU A N 1
ATOM 798 C CA . LEU A 1 104 ? 11.656 -4.836 -6.922 1 92.56 104 LEU A CA 1
ATOM 799 C C . LEU A 1 104 ? 12.148 -3.697 -7.805 1 92.56 104 LEU A C 1
ATOM 801 O O . LEU A 1 104 ? 13.008 -3.904 -8.664 1 92.56 104 LEU A O 1
ATOM 805 N N . PRO A 1 105 ? 11.531 -2.547 -7.613 1 82.62 105 PRO A N 1
ATOM 806 C CA . PRO A 1 105 ? 12.094 -1.39 -8.312 1 82.62 105 PRO A CA 1
ATOM 807 C C . PRO A 1 105 ? 13.469 -0.997 -7.793 1 82.62 105 PRO A C 1
ATOM 809 O O . PRO A 1 105 ? 13.703 -1.014 -6.582 1 82.62 105 PRO A O 1
ATOM 812 N N . LYS A 1 106 ? 14.641 -1.255 -8.453 1 68 106 LYS A N 1
ATOM 813 C CA . LYS A 1 106 ? 15.984 -0.896 -8.023 1 68 106 LYS A CA 1
ATOM 814 C C . LYS A 1 106 ? 16.203 0.615 -8.078 1 68 106 LYS A C 1
ATOM 816 O O . LYS A 1 106 ? 17.266 1.112 -7.695 1 68 106 LYS A O 1
ATOM 821 N N . GLY A 1 107 ? 15.469 1.519 -8.664 1 54.59 107 GLY A N 1
ATOM 822 C CA . GLY A 1 107 ? 15.812 2.902 -8.953 1 54.59 107 GLY A CA 1
ATOM 823 C C . GLY A 1 107 ? 16.375 3.641 -7.758 1 54.59 107 GLY A C 1
ATOM 824 O O . GLY A 1 107 ? 15.789 3.609 -6.672 1 54.59 107 GLY A O 1
ATOM 825 N N . GLY A 1 108 ? 17.797 3.715 -7.484 1 45.09 108 GLY A N 1
ATOM 826 C CA . GLY A 1 108 ? 18.359 4.98 -7.047 1 45.09 108 GLY A CA 1
ATOM 827 C C . GLY A 1 108 ? 17.516 6.18 -7.457 1 45.09 108 GLY A C 1
ATOM 828 O O . GLY A 1 108 ? 17.219 6.352 -8.633 1 45.09 108 GLY A O 1
ATOM 829 N N . LEU A 1 109 ? 16.391 6.578 -6.898 1 37.62 109 LEU A N 1
ATOM 830 C CA . LEU A 1 109 ? 15.969 7.934 -7.223 1 37.62 109 LEU A CA 1
ATOM 831 C C . LEU A 1 109 ? 17.156 8.797 -7.629 1 37.62 109 LEU A C 1
ATOM 833 O O . LEU A 1 109 ? 18.25 8.664 -7.07 1 37.62 109 LEU A O 1
ATOM 837 N N . PRO A 1 110 ? 17.031 9.641 -8.82 1 30.64 110 PRO A N 1
ATOM 838 C CA . PRO A 1 110 ? 18.156 10.578 -8.867 1 30.64 110 PRO A CA 1
ATOM 839 C C . PRO A 1 110 ? 18.391 11.273 -7.527 1 30.64 110 PRO A C 1
ATOM 841 O O . PRO A 1 110 ? 17.469 11.383 -6.711 1 30.64 110 PRO A O 1
ATOM 844 N N . MET B 1 1 ? 13.898 1.783 -15.789 1 52.94 1 MET B N 1
ATOM 845 C CA . MET B 1 1 ? 13.828 1.288 -14.422 1 52.94 1 MET B CA 1
ATOM 846 C C . MET B 1 1 ? 14.438 -0.103 -14.312 1 52.94 1 MET B C 1
ATOM 848 O O . MET B 1 1 ? 14.273 -0.933 -15.203 1 52.94 1 MET B O 1
ATOM 852 N N . GLU B 1 2 ? 15.492 -0.222 -13.523 1 70.06 2 GLU B N 1
ATOM 853 C CA . GLU B 1 2 ? 16.109 -1.533 -13.336 1 70.06 2 GLU B CA 1
ATOM 854 C C . GLU B 1 2 ? 15.359 -2.346 -12.281 1 70.06 2 GLU B C 1
ATOM 856 O O . GLU B 1 2 ? 14.875 -1.791 -11.297 1 70.06 2 GLU B O 1
ATOM 861 N N . PHE B 1 3 ? 14.844 -3.537 -12.68 1 78.69 3 PHE B N 1
ATOM 862 C CA . PHE B 1 3 ? 14.117 -4.418 -11.773 1 78.69 3 PHE B CA 1
ATOM 863 C C . PHE B 1 3 ? 14.953 -5.641 -11.422 1 78.69 3 PHE B C 1
ATOM 865 O O . PHE B 1 3 ? 15.797 -6.078 -12.211 1 78.69 3 PHE B O 1
ATOM 872 N N . GLU B 1 4 ? 14.836 -5.992 -10.211 1 86.94 4 GLU B N 1
ATOM 873 C CA . GLU B 1 4 ? 15.555 -7.172 -9.734 1 86.94 4 GLU B CA 1
ATOM 874 C C . GLU B 1 4 ? 14.586 -8.227 -9.203 1 86.94 4 GLU B C 1
ATOM 876 O O . GLU B 1 4 ? 13.641 -7.902 -8.477 1 86.94 4 GLU B O 1
ATOM 881 N N . PHE B 1 5 ? 14.828 -9.438 -9.625 1 91.75 5 PHE B N 1
ATOM 882 C CA . PHE B 1 5 ? 14.055 -10.547 -9.086 1 91.75 5 PHE B CA 1
ATOM 883 C C . PHE B 1 5 ? 14.312 -10.719 -7.598 1 91.75 5 PHE B C 1
ATOM 885 O O . PHE B 1 5 ? 15.422 -10.453 -7.121 1 91.75 5 PHE B O 1
ATOM 892 N N . MET B 1 6 ? 13.352 -11.188 -7.008 1 92.31 6 M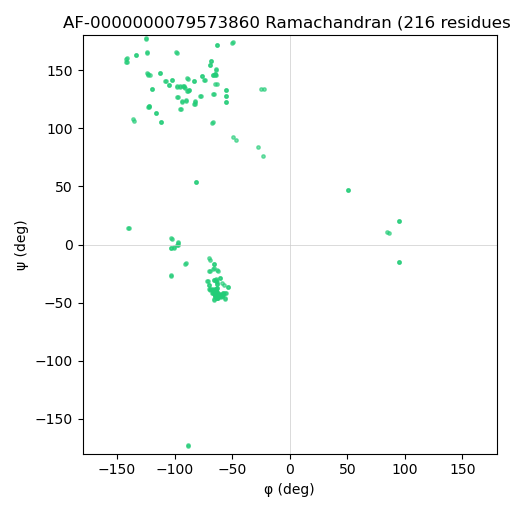ET B N 1
ATOM 893 C CA . MET B 1 6 ? 13.453 -11.336 -5.559 1 92.31 6 MET B CA 1
ATOM 894 C C . MET B 1 6 ? 13.969 -12.719 -5.184 1 92.31 6 MET B C 1
ATOM 896 O O . MET B 1 6 ? 13.57 -13.719 -5.781 1 92.31 6 MET B O 1
ATOM 900 N N . SER B 1 7 ? 14.875 -12.766 -4.254 1 93.5 7 SER B N 1
ATOM 901 C CA . SER B 1 7 ? 15.367 -13.984 -3.621 1 93.5 7 SER B CA 1
ATOM 902 C C . SER B 1 7 ? 15.227 -13.914 -2.104 1 93.5 7 SER B C 1
ATOM 904 O O . SER B 1 7 ? 14.805 -12.891 -1.56 1 93.5 7 SER B O 1
ATOM 906 N N . ALA B 1 8 ? 15.594 -15.008 -1.418 1 89.81 8 ALA B N 1
ATOM 907 C CA . ALA B 1 8 ? 15.477 -15.078 0.036 1 89.81 8 ALA B CA 1
ATOM 908 C C . ALA B 1 8 ? 16.359 -14.023 0.709 1 89.81 8 ALA B C 1
ATOM 910 O O . ALA B 1 8 ? 16.031 -13.539 1.794 1 89.81 8 ALA B O 1
ATOM 911 N N . ASP B 1 9 ? 17.391 -13.555 -0.002 1 90.12 9 ASP B N 1
ATOM 912 C CA . ASP B 1 9 ? 18.359 -12.641 0.602 1 90.12 9 ASP B CA 1
ATOM 913 C C . ASP B 1 9 ? 18.094 -11.203 0.16 1 90.12 9 ASP B C 1
ATOM 915 O O . ASP B 1 9 ? 18.875 -10.297 0.504 1 90.12 9 ASP B O 1
ATOM 919 N N . THR B 1 10 ? 17.047 -11.078 -0.551 1 90.31 10 THR B N 1
ATOM 920 C CA . THR B 1 10 ? 16.781 -9.75 -1.084 1 90.31 10 THR B CA 1
ATOM 921 C C . THR B 1 10 ? 16.469 -8.766 0.042 1 90.31 10 THR B C 1
ATOM 923 O O . THR B 1 10 ? 15.664 -9.078 0.929 1 90.31 10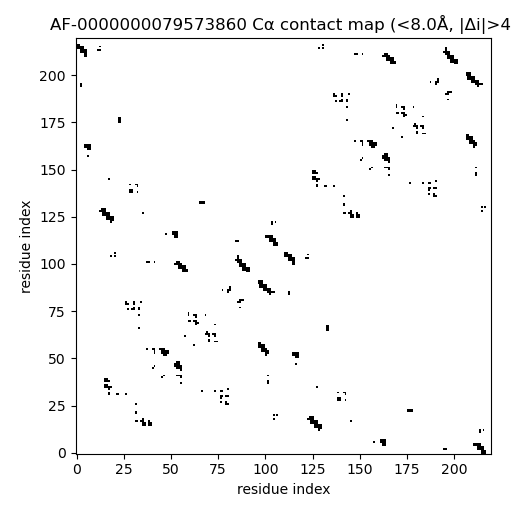 THR B O 1
ATOM 926 N N . VAL B 1 11 ? 17.188 -7.613 0.006 1 89.88 11 VAL B N 1
ATOM 927 C CA . VAL B 1 11 ? 16.875 -6.504 0.904 1 89.88 11 VAL B CA 1
ATOM 928 C C . VAL B 1 11 ? 15.867 -5.566 0.25 1 89.88 11 VAL B C 1
ATOM 930 O O . VAL B 1 11 ? 16.078 -5.098 -0.87 1 89.88 11 VAL B O 1
ATOM 933 N N . LEU B 1 12 ? 14.773 -5.355 0.953 1 91.5 12 LEU B N 1
ATOM 934 C CA . LEU B 1 12 ? 13.711 -4.523 0.398 1 91.5 12 LEU B CA 1
ATOM 935 C C . LEU B 1 12 ? 14.102 -3.049 0.429 1 91.5 12 LEU B C 1
ATOM 937 O O . LEU B 1 12 ? 14.789 -2.605 1.351 1 91.5 12 LEU B O 1
ATOM 941 N N . PRO B 1 13 ? 13.742 -2.338 -0.586 1 91.75 13 PRO B N 1
ATOM 942 C CA . PRO B 1 13 ? 13.82 -0.879 -0.465 1 91.75 13 PRO B CA 1
ATOM 943 C C . PRO B 1 13 ? 12.883 -0.326 0.609 1 91.75 13 PRO B C 1
ATOM 945 O O . PRO B 1 13 ? 12.094 -1.074 1.189 1 91.75 13 PRO B O 1
ATOM 948 N N . PRO B 1 14 ? 13.031 0.979 0.896 1 93.25 14 PRO B N 1
ATOM 949 C CA . PRO B 1 14 ? 12.062 1.562 1.824 1 93.25 14 PRO B CA 1
ATOM 950 C C . PRO B 1 14 ? 10.617 1.361 1.371 1 93.25 14 PRO B C 1
ATOM 952 O O . PRO B 1 14 ? 10.297 1.581 0.2 1 9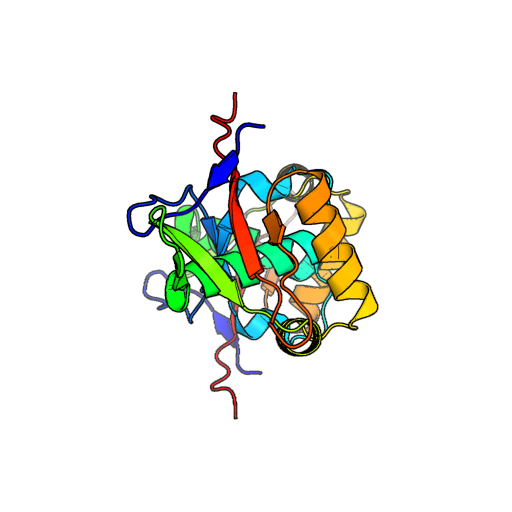3.25 14 PRO B O 1
ATOM 955 N N . CYS B 1 15 ? 9.836 0.835 2.289 1 96.75 15 CYS B N 1
ATOM 956 C CA . CYS B 1 15 ? 8.438 0.554 1.983 1 96.75 15 CYS B CA 1
ATOM 957 C C . CYS B 1 15 ? 7.516 1.255 2.971 1 96.75 15 CYS B C 1
ATOM 959 O O . CYS B 1 15 ? 7.883 1.469 4.129 1 96.75 15 CYS B O 1
ATOM 961 N N . MET B 1 16 ? 6.449 1.601 2.453 1 97.31 16 MET B N 1
ATOM 962 C CA . MET B 1 16 ? 5.355 2.104 3.281 1 97.31 16 MET B CA 1
ATOM 963 C C . MET B 1 16 ? 4.469 0.961 3.762 1 97.31 16 MET B C 1
ATOM 965 O O . MET B 1 16 ? 4.199 0.019 3.014 1 97.31 16 MET B O 1
ATOM 969 N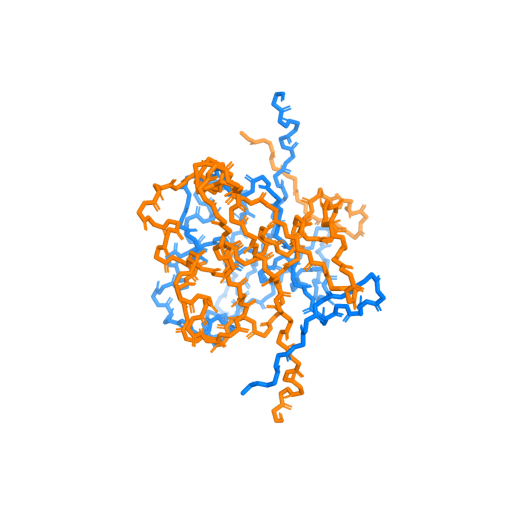 N . PRO B 1 17 ? 4.008 1.107 5.012 1 97.62 17 PRO B N 1
ATOM 970 C CA . PRO B 1 17 ? 3.141 0.05 5.535 1 97.62 17 PRO B CA 1
ATOM 971 C C . PRO B 1 17 ? 1.687 0.205 5.094 1 97.62 17 PRO B C 1
ATOM 973 O O . PRO B 1 17 ? 1.079 1.255 5.316 1 97.62 17 PRO B O 1
ATOM 976 N N . LEU B 1 18 ? 1.176 -0.795 4.465 1 97.69 18 LEU B N 1
ATOM 977 C CA . LEU B 1 18 ? -0.242 -0.878 4.133 1 97.69 18 LEU B CA 1
ATOM 978 C C . LEU B 1 18 ? -0.925 -1.984 4.926 1 97.69 18 LEU B C 1
ATOM 980 O O . LEU B 1 18 ? -0.749 -3.168 4.633 1 97.69 18 LEU B O 1
ATOM 984 N N . PRO B 1 19 ? -1.701 -1.63 5.914 1 95.69 19 PRO B N 1
ATOM 985 C CA . PRO B 1 19 ? -2.369 -2.676 6.691 1 95.69 19 PRO B CA 1
ATOM 986 C C . PRO B 1 19 ? -3.195 -3.619 5.82 1 95.69 19 PRO B C 1
ATOM 988 O O . PRO B 1 19 ? -3.979 -3.166 4.98 1 95.69 19 PRO B O 1
ATOM 991 N N . ALA B 1 20 ? -3.014 -4.898 6.059 1 93.88 20 ALA B N 1
ATOM 992 C CA . ALA B 1 20 ? -3.678 -5.906 5.234 1 93.88 20 ALA B CA 1
ATOM 993 C C . ALA B 1 20 ? -5.195 -5.773 5.328 1 93.88 20 ALA B C 1
ATOM 995 O O . ALA B 1 20 ? -5.91 -6.031 4.355 1 93.88 20 ALA B O 1
ATOM 996 N N . ALA B 1 21 ? -5.684 -5.312 6.391 1 90.94 21 ALA B N 1
ATOM 997 C CA . ALA B 1 21 ? -7.117 -5.156 6.621 1 90.94 21 ALA B CA 1
ATOM 998 C C . ALA B 1 21 ? -7.715 -4.109 5.684 1 90.94 21 ALA B C 1
ATOM 1000 O O . ALA B 1 21 ? -8.93 -4.066 5.484 1 90.94 21 ALA B O 1
ATOM 1001 N N . MET B 1 22 ? -6.875 -3.289 5.082 1 92.19 22 MET B N 1
ATOM 1002 C CA . MET B 1 22 ? -7.332 -2.223 4.199 1 92.19 22 MET B CA 1
ATOM 1003 C C . MET B 1 22 ? -7.898 -2.795 2.904 1 92.19 22 MET B C 1
ATOM 1005 O O . MET B 1 22 ? -8.734 -2.164 2.256 1 92.19 22 MET B O 1
ATOM 1009 N N . LEU B 1 23 ? -7.496 -3.986 2.572 1 93.25 23 LEU B N 1
ATOM 1010 C CA . LEU B 1 23 ? -7.891 -4.57 1.295 1 93.25 23 LEU B CA 1
ATOM 1011 C C . LEU B 1 23 ? -9.406 -4.762 1.229 1 93.25 23 LEU B C 1
ATOM 1013 O O . LEU B 1 23 ? -10 -4.645 0.158 1 93.25 23 LEU B O 1
ATOM 1017 N N . ARG B 1 24 ? -10.008 -5.016 2.312 1 90.31 24 ARG B N 1
ATOM 1018 C CA . ARG B 1 24 ? -11.43 -5.367 2.303 1 90.31 24 ARG B CA 1
ATOM 1019 C C . ARG B 1 24 ? -12.297 -4.156 2.613 1 90.31 24 ARG B C 1
ATOM 1021 O O . ARG B 1 24 ? -13.523 -4.246 2.6 1 90.31 24 ARG B O 1
ATOM 1028 N N . LEU B 1 25 ? -11.703 -3.023 2.852 1 91.69 25 LEU B N 1
ATOM 1029 C CA . LEU B 1 25 ? -12.477 -1.824 3.15 1 91.69 25 LEU B CA 1
ATOM 1030 C C . LEU B 1 25 ? -13.094 -1.242 1.882 1 91.69 25 LEU B C 1
ATOM 1032 O O . LEU B 1 25 ? -12.484 -1.292 0.812 1 91.69 25 LEU B O 1
ATOM 1036 N N . PRO B 1 26 ? -14.281 -0.708 2.084 1 92.94 26 PRO B N 1
ATOM 1037 C CA . PRO B 1 26 ? -15 -0.177 0.919 1 92.94 26 PRO B CA 1
ATOM 1038 C C . PRO B 1 26 ? -14.539 1.229 0.536 1 92.94 26 PRO B C 1
ATOM 1040 O O . PRO B 1 26 ? -15.352 2.156 0.489 1 92.94 26 PRO B O 1
ATOM 1043 N N . ILE B 1 27 ? -13.273 1.455 0.322 1 94.88 27 ILE B N 1
ATOM 1044 C CA . ILE B 1 27 ? -12.695 2.711 -0.141 1 94.88 27 ILE B CA 1
ATOM 1045 C C . ILE B 1 27 ? -11.891 2.469 -1.415 1 94.88 27 ILE B C 1
ATOM 1047 O O . ILE B 1 27 ? -11.602 1.323 -1.767 1 94.88 27 ILE B O 1
ATOM 1051 N N . SER B 1 28 ? -11.602 3.535 -2.055 1 95 28 SER B N 1
ATOM 1052 C CA . SER B 1 28 ? -10.867 3.436 -3.312 1 95 28 SER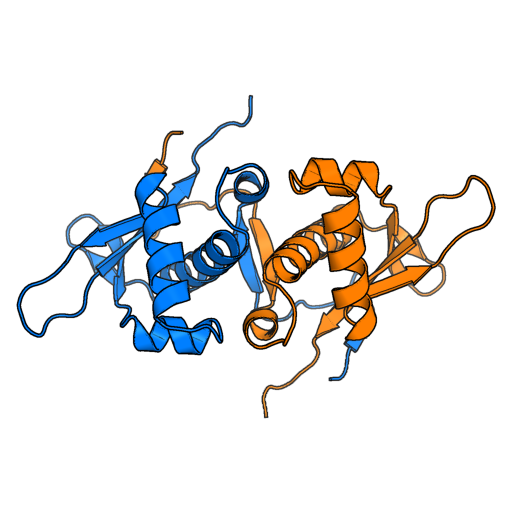 B CA 1
ATOM 1053 C C . SER B 1 28 ? -9.438 2.957 -3.084 1 95 28 SER B C 1
ATOM 1055 O O . SER B 1 28 ? -8.898 3.102 -1.984 1 95 28 SER B O 1
ATOM 1057 N N . SER B 1 29 ? -8.859 2.414 -4.152 1 95.56 29 SER B N 1
ATOM 1058 C CA . SER B 1 29 ? -7.457 2.021 -4.078 1 95.56 29 SER B CA 1
ATOM 1059 C C . SER B 1 29 ? -6.559 3.23 -3.852 1 95.56 29 SER B C 1
ATOM 1061 O O . SER B 1 29 ? -5.535 3.131 -3.17 1 95.56 29 SER B O 1
ATOM 1063 N N . THR B 1 30 ? -6.961 4.352 -4.414 1 95.69 30 THR B N 1
ATOM 1064 C CA . THR B 1 30 ? -6.195 5.578 -4.215 1 95.69 30 THR B CA 1
ATOM 1065 C C . THR B 1 30 ? -6.191 5.977 -2.742 1 95.69 30 THR B C 1
ATOM 1067 O O . THR B 1 30 ? -5.16 6.391 -2.207 1 95.69 30 THR B O 1
ATOM 1070 N N . ALA B 1 31 ? -7.258 5.781 -2.121 1 96.75 31 ALA B N 1
ATOM 1071 C CA . ALA B 1 31 ? -7.34 6.066 -0.692 1 96.75 31 ALA B CA 1
ATOM 1072 C C . ALA B 1 31 ? -6.449 5.125 0.109 1 96.75 31 ALA B C 1
ATOM 1074 O O . ALA B 1 31 ? -5.824 5.535 1.089 1 96.75 31 ALA B O 1
ATOM 1075 N N . LYS B 1 32 ? -6.406 3.908 -0.288 1 97 32 LYS B N 1
ATOM 1076 C CA . LYS B 1 32 ? -5.551 2.936 0.385 1 97 32 LYS B CA 1
ATOM 1077 C C . LYS B 1 32 ? -4.078 3.312 0.252 1 97 32 LYS B C 1
ATOM 1079 O O . LYS B 1 32 ? -3.328 3.268 1.23 1 97 32 LYS B O 1
ATOM 1084 N N . VAL B 1 33 ? -3.723 3.703 -0.895 1 97.12 33 VAL B N 1
ATOM 1085 C CA . VAL B 1 33 ? -2.35 4.129 -1.133 1 97.12 33 VAL B CA 1
ATOM 1086 C C . VAL B 1 33 ? -2.053 5.391 -0.327 1 97.12 33 VAL B C 1
ATOM 1088 O O . VAL B 1 33 ? -0.993 5.504 0.294 1 97.12 33 VAL B O 1
ATOM 1091 N N . MET B 1 34 ? -2.982 6.281 -0.337 1 96.31 34 MET B N 1
ATOM 1092 C CA . MET B 1 34 ? -2.852 7.5 0.455 1 96.31 34 MET B CA 1
ATOM 1093 C C . MET B 1 34 ? -2.662 7.176 1.932 1 96.31 34 MET B C 1
ATOM 1095 O O . MET B 1 34 ? -1.825 7.781 2.604 1 96.31 34 MET B O 1
ATOM 1099 N N . TYR B 1 35 ? -3.4 6.219 2.379 1 96.56 35 TYR B N 1
ATOM 1100 C CA . TYR B 1 35 ? -3.289 5.832 3.781 1 96.56 35 TYR B CA 1
ATOM 1101 C C . TYR B 1 35 ? -1.894 5.305 4.09 1 96.56 35 TYR B C 1
ATOM 1103 O O . TYR B 1 35 ? -1.311 5.637 5.125 1 96.56 35 TYR B O 1
ATOM 1111 N N . ALA B 1 36 ? -1.406 4.477 3.273 1 97.44 36 ALA B N 1
ATOM 1112 C CA . ALA B 1 36 ? -0.061 3.941 3.465 1 97.44 36 ALA B CA 1
ATOM 1113 C C . ALA B 1 36 ? 0.968 5.066 3.564 1 97.44 36 ALA B C 1
ATOM 1115 O O . ALA B 1 36 ? 1.874 5.012 4.398 1 97.44 36 ALA B O 1
ATOM 1116 N N . ARG B 1 37 ? 0.82 6.062 2.719 1 95.81 37 ARG B N 1
ATOM 1117 C CA . ARG B 1 37 ? 1.718 7.211 2.729 1 95.81 37 ARG B CA 1
ATOM 1118 C C . ARG B 1 37 ? 1.596 7.992 4.031 1 95.81 37 ARG B C 1
ATOM 1120 O O . ARG B 1 37 ? 2.604 8.383 4.621 1 95.81 37 ARG B O 1
ATOM 1127 N N . LEU B 1 38 ? 0.394 8.227 4.461 1 95.56 38 LEU B N 1
ATOM 1128 C CA . LEU B 1 38 ? 0.154 8.945 5.707 1 95.56 38 LEU B CA 1
ATOM 1129 C C . LEU B 1 38 ? 0.715 8.172 6.895 1 95.56 38 LEU B C 1
ATOM 1131 O O . LEU B 1 38 ? 1.371 8.75 7.766 1 95.56 38 LEU B O 1
ATOM 1135 N N . LEU B 1 39 ? 0.424 6.855 6.906 1 95.88 39 LEU B N 1
ATOM 1136 C CA . LEU B 1 39 ? 0.918 6.004 7.98 1 95.88 39 LEU B CA 1
ATOM 1137 C C . LEU B 1 39 ? 2.443 6.012 8.023 1 95.88 39 LEU B C 1
ATOM 1139 O O . LEU B 1 39 ? 3.037 6.164 9.094 1 95.88 39 LEU B O 1
ATOM 1143 N N . ASN B 1 40 ? 3.055 5.895 6.863 1 95.62 40 ASN B N 1
ATOM 1144 C CA . ASN B 1 40 ? 4.508 5.941 6.77 1 95.62 40 ASN B CA 1
ATOM 1145 C C . ASN B 1 40 ? 5.062 7.258 7.305 1 95.62 40 ASN B C 1
ATOM 1147 O O . ASN B 1 40 ? 6.027 7.266 8.07 1 95.62 40 ASN B O 1
ATOM 1151 N N . THR B 1 41 ? 4.453 8.352 6.949 1 94.06 41 THR B N 1
ATOM 1152 C CA . THR B 1 41 ? 4.895 9.664 7.398 1 94.06 41 THR B CA 1
ATOM 1153 C C . THR B 1 41 ? 4.688 9.82 8.906 1 94.06 41 THR B C 1
ATOM 1155 O O . THR B 1 41 ? 5.543 10.375 9.602 1 94.06 41 THR B O 1
ATOM 1158 N N . THR B 1 42 ? 3.521 9.328 9.375 1 95.25 42 THR B N 1
ATOM 1159 C CA . THR B 1 42 ? 3.252 9.383 10.805 1 95.25 42 THR B CA 1
ATOM 1160 C C . THR B 1 42 ? 4.332 8.641 11.586 1 95.25 42 THR B C 1
ATOM 1162 O O . THR B 1 42 ? 4.832 9.148 12.594 1 95.25 42 THR B O 1
ATOM 1165 N N . LEU B 1 43 ? 4.73 7.512 11.117 1 94.38 43 LEU B N 1
ATOM 1166 C CA . LEU B 1 43 ? 5.703 6.66 11.797 1 94.38 43 LEU B CA 1
ATOM 1167 C C . LEU B 1 43 ? 7.102 7.266 11.727 1 94.38 43 LEU B C 1
ATOM 1169 O O . LEU B 1 43 ? 7.898 7.105 12.656 1 94.38 43 LEU B O 1
ATOM 1173 N N . THR B 1 44 ? 7.422 7.977 10.703 1 93.88 44 THR B N 1
ATOM 1174 C CA . THR B 1 44 ? 8.805 8.398 10.484 1 93.88 44 THR B CA 1
ATOM 1175 C C . THR B 1 44 ? 8.984 9.859 10.867 1 93.88 44 THR B C 1
ATOM 1177 O O . THR B 1 44 ? 10.086 10.281 11.242 1 93.88 44 THR B O 1
ATOM 1180 N N . ALA B 1 45 ? 7.887 10.641 10.789 1 93 45 ALA B N 1
ATOM 1181 C CA . ALA B 1 45 ? 8.031 12.078 10.969 1 93 45 ALA B CA 1
ATOM 1182 C C . ALA B 1 45 ? 6.883 12.656 11.781 1 93 45 ALA B C 1
ATOM 1184 O O . ALA B 1 45 ? 6.684 13.875 11.828 1 93 45 ALA B O 1
ATOM 1185 N N . GLY B 1 46 ? 6.133 11.898 12.406 1 94.38 46 GLY B N 1
ATOM 1186 C CA . GLY B 1 46 ? 4.992 12.344 13.195 1 94.38 46 GLY B CA 1
ATOM 1187 C C . GLY B 1 46 ? 5.383 13.195 14.383 1 94.38 46 GLY B C 1
ATOM 1188 O O . GLY B 1 46 ? 6.441 12.992 14.977 1 94.38 46 GLY B O 1
ATOM 1189 N N . ILE B 1 47 ? 4.508 14.133 14.656 1 95.12 47 ILE B N 1
ATOM 1190 C CA . ILE B 1 47 ? 4.656 14.992 15.828 1 95.12 47 ILE B CA 1
ATOM 1191 C C . ILE B 1 47 ? 3.674 14.562 16.906 1 95.12 47 ILE B C 1
ATOM 1193 O O . ILE B 1 47 ? 2.51 14.273 16.625 1 95.12 47 ILE B O 1
ATOM 1197 N N . GLU B 1 48 ? 4.199 14.555 18.094 1 95.56 48 GLU B N 1
ATOM 1198 C CA . GLU B 1 48 ? 3.328 14.18 19.203 1 95.56 48 GLU B CA 1
ATOM 1199 C C . GLU B 1 48 ? 2.574 15.391 19.75 1 95.56 48 GLU B C 1
ATOM 1201 O O . GLU B 1 48 ? 3.16 16.453 19.938 1 95.56 48 GLU B O 1
ATOM 1206 N N . ASP B 1 49 ? 1.321 15.18 19.922 1 93.81 49 ASP B N 1
ATOM 1207 C CA . ASP B 1 49 ? 0.57 16.266 20.547 1 93.81 49 ASP B CA 1
ATOM 1208 C C . ASP B 1 49 ? 0.59 16.141 22.062 1 93.81 49 ASP B C 1
ATOM 1210 O O . ASP B 1 49 ? 1.32 15.305 22.609 1 93.81 49 ASP B O 1
ATOM 1214 N N . SER B 1 50 ? -0.162 16.984 22.781 1 94.56 50 SER B N 1
ATOM 1215 C CA . SER B 1 50 ? -0.126 17.062 24.234 1 94.56 50 SER B CA 1
ATOM 1216 C C . SER B 1 50 ? -0.651 15.773 24.859 1 94.56 50 SER B C 1
ATOM 1218 O O . SER B 1 50 ? -0.356 15.477 26.016 1 94.56 50 SER B O 1
ATOM 1220 N N . ASN B 1 51 ? -1.433 14.945 24.125 1 94.88 51 ASN B N 1
ATOM 1221 C CA . ASN B 1 51 ? -1.997 13.688 24.609 1 94.88 51 ASN B CA 1
ATOM 1222 C C . ASN B 1 51 ? -1.145 12.492 24.203 1 94.88 51 ASN B C 1
ATOM 1224 O O . ASN B 1 51 ? -1.524 11.344 24.422 1 94.88 51 ASN B O 1
ATOM 1228 N N . GLY B 1 52 ? -0.098 12.711 23.547 1 94.75 52 GLY B N 1
ATOM 1229 C CA . GLY B 1 52 ? 0.783 11.641 23.125 1 94.75 52 GLY B CA 1
ATOM 1230 C C . GLY B 1 52 ? 0.366 11.023 21.797 1 94.75 52 GLY B C 1
ATOM 1231 O O . GLY B 1 52 ? 0.838 9.938 21.438 1 94.75 52 GLY B O 1
ATOM 1232 N N . ILE B 1 53 ? -0.562 11.648 21.156 1 95.12 53 ILE B N 1
ATOM 1233 C CA . ILE B 1 53 ? -1.059 11.156 19.875 1 95.12 53 ILE B CA 1
ATOM 1234 C C . ILE B 1 53 ? -0.25 11.773 18.734 1 95.12 53 ILE B C 1
ATOM 1236 O O . ILE B 1 53 ? 0.034 12.977 18.75 1 95.12 53 ILE B O 1
ATOM 1240 N N . LEU B 1 54 ? 0.118 10.914 17.797 1 96.56 54 LEU B N 1
ATOM 1241 C CA . LEU B 1 54 ? 0.922 11.375 16.672 1 96.56 54 LEU B CA 1
ATOM 1242 C C . LEU B 1 54 ? 0.043 12 15.594 1 96.56 54 LEU B C 1
ATOM 1244 O O . LEU B 1 54 ? -1.054 11.508 15.312 1 96.56 54 LEU B O 1
ATOM 1248 N N . PHE B 1 55 ? 0.608 13.078 15.047 1 95.62 55 PHE B N 1
ATOM 1249 C CA . PHE B 1 55 ? -0.047 13.695 13.898 1 95.62 55 PHE B CA 1
ATOM 1250 C C . PHE B 1 55 ? 0.981 14.172 12.883 1 95.62 55 PHE B C 1
ATOM 1252 O O . PHE B 1 55 ? 2.174 14.25 13.188 1 95.62 55 PHE B O 1
ATOM 1259 N N . VAL B 1 56 ? 0.452 14.352 11.68 1 94.25 56 VAL B N 1
ATOM 1260 C CA . VAL B 1 56 ? 1.306 14.922 10.641 1 94.25 56 VAL B CA 1
ATOM 1261 C C . VAL B 1 56 ? 0.667 16.188 10.086 1 94.25 56 VAL B C 1
ATOM 1263 O O . VAL B 1 56 ? -0.558 16.328 10.094 1 94.25 56 VAL B O 1
ATOM 1266 N N . ARG B 1 57 ? 1.63 17.109 9.742 1 90.44 57 ARG B N 1
ATOM 1267 C CA . ARG B 1 57 ? 1.209 18.297 9.016 1 90.44 57 ARG B CA 1
ATOM 1268 C C . ARG B 1 57 ? 1.363 18.109 7.512 1 90.44 57 ARG B C 1
ATOM 1270 O O . ARG B 1 57 ? 2.461 17.828 7.027 1 90.44 57 ARG B O 1
ATOM 1277 N N . PHE B 1 58 ? 0.233 18.156 6.891 1 78.44 58 PHE B N 1
ATOM 1278 C CA . PHE B 1 58 ? 0.381 17.875 5.465 1 78.44 58 PHE B CA 1
ATOM 1279 C C . PHE B 1 58 ? -0.431 18.875 4.641 1 78.44 58 PHE B C 1
ATOM 1281 O O . PHE B 1 58 ? -1.66 18.781 4.59 1 78.44 58 PHE B O 1
ATOM 1288 N N . PRO B 1 59 ? 0.409 19.797 4.02 1 81.19 59 PRO B N 1
ATOM 1289 C CA . PRO B 1 59 ? -0.296 20.578 2.998 1 81.19 59 PRO B CA 1
ATOM 1290 C C . PRO B 1 59 ? -0.805 19.719 1.846 1 81.19 59 PRO B C 1
ATOM 1292 O O . PRO B 1 59 ? -0.107 18.797 1.399 1 81.19 59 PRO B O 1
ATOM 1295 N N . ILE B 1 60 ? -2 19.984 1.4 1 81.56 60 ILE B N 1
ATOM 1296 C CA . ILE B 1 60 ? -2.656 19.203 0.354 1 81.56 60 ILE B CA 1
ATOM 1297 C C . ILE B 1 60 ? -1.75 19.125 -0.873 1 81.56 60 ILE B C 1
ATOM 1299 O O . ILE B 1 60 ? -1.636 18.062 -1.498 1 81.56 60 ILE B O 1
ATOM 1303 N N . MET B 1 61 ? -1.081 20.203 -1.09 1 84.19 61 MET B N 1
ATOM 1304 C CA . MET B 1 61 ? -0.222 20.234 -2.27 1 84.19 61 MET B CA 1
ATOM 1305 C C . MET B 1 61 ? 0.979 19.312 -2.098 1 84.19 61 MET B C 1
ATOM 1307 O O . MET B 1 61 ? 1.427 18.688 -3.061 1 84.19 61 MET B O 1
ATOM 1311 N N . GLU B 1 62 ? 1.422 19.234 -0.969 1 85.56 62 GLU B N 1
ATOM 1312 C CA . GLU B 1 62 ? 2.531 18.328 -0.691 1 85.56 62 GLU B CA 1
ATOM 1313 C C . GLU B 1 62 ? 2.094 16.859 -0.796 1 85.56 62 GLU B C 1
ATOM 1315 O O . GLU B 1 62 ? 2.82 16.031 -1.34 1 85.56 62 GLU B O 1
ATOM 1320 N N . LEU B 1 63 ? 0.936 16.625 -0.332 1 86.81 63 LEU B N 1
ATOM 1321 C CA . LEU B 1 63 ? 0.393 15.273 -0.44 1 86.81 63 LEU B CA 1
ATOM 1322 C C . LEU B 1 63 ? 0.149 14.898 -1.898 1 86.81 63 LEU B C 1
ATOM 1324 O O . LEU B 1 63 ? 0.431 13.773 -2.311 1 86.81 63 LEU B O 1
ATOM 1328 N N . ALA B 1 64 ? -0.362 15.852 -2.619 1 89.75 64 ALA B N 1
ATOM 1329 C CA . ALA B 1 64 ? -0.621 15.633 -4.039 1 89.75 64 ALA B CA 1
ATOM 1330 C C . ALA B 1 64 ? 0.667 15.297 -4.785 1 89.75 64 ALA B C 1
ATOM 1332 O O . ALA B 1 64 ? 0.702 14.352 -5.582 1 89.75 64 ALA B O 1
ATOM 1333 N N . ALA B 1 65 ? 1.716 16 -4.504 1 88.81 65 ALA B N 1
ATOM 1334 C CA . ALA B 1 65 ? 3.02 15.758 -5.113 1 88.81 65 ALA B CA 1
ATOM 1335 C C . ALA B 1 65 ? 3.559 14.383 -4.707 1 88.81 65 ALA B C 1
ATOM 1337 O O . ALA B 1 65 ? 4.074 13.641 -5.547 1 88.81 65 ALA B O 1
ATOM 1338 N N . ALA B 1 66 ? 3.363 14.062 -3.475 1 84.38 66 ALA B N 1
ATOM 1339 C CA . ALA B 1 66 ? 3.875 12.805 -2.943 1 84.38 66 ALA B CA 1
ATOM 1340 C C . ALA B 1 66 ? 3.184 11.609 -3.598 1 84.38 66 ALA B C 1
ATOM 1342 O O . ALA B 1 66 ? 3.805 10.562 -3.812 1 84.38 66 ALA B O 1
ATOM 1343 N N . LEU B 1 67 ? 1.949 11.766 -4 1 85.62 67 LEU B N 1
ATOM 1344 C CA . LEU B 1 67 ? 1.162 10.672 -4.547 1 85.62 67 LEU B CA 1
ATOM 1345 C C . LEU B 1 67 ? 1.116 10.734 -6.066 1 85.62 67 LEU B C 1
ATOM 1347 O O . LEU B 1 67 ? 0.56 9.844 -6.715 1 85.62 67 LEU B O 1
ATOM 1351 N N . SER B 1 68 ? 1.747 11.789 -6.605 1 87.19 68 SER B N 1
ATOM 1352 C CA . SER B 1 68 ? 1.657 12.023 -8.047 1 87.19 68 SER B CA 1
ATOM 1353 C C . SER B 1 68 ? 0.21 11.984 -8.523 1 87.19 68 SER B C 1
ATOM 1355 O O . SER B 1 68 ? -0.117 11.266 -9.469 1 87.19 68 SER B O 1
ATOM 1357 N N . ARG B 1 69 ? -0.629 12.695 -7.758 1 88.5 69 ARG B N 1
ATOM 1358 C CA . ARG B 1 69 ? -2.051 12.828 -8.062 1 88.5 69 ARG B CA 1
ATOM 1359 C C . ARG B 1 69 ? -2.508 14.273 -7.953 1 88.5 69 ARG B C 1
ATOM 1361 O O . ARG B 1 69 ? -1.809 15.109 -7.375 1 88.5 69 ARG B O 1
ATOM 1368 N N . SER B 1 70 ? -3.635 14.523 -8.523 1 90.69 70 SER B N 1
ATOM 1369 C CA . SER B 1 70 ? -4.195 15.867 -8.438 1 90.69 70 SER B CA 1
ATOM 1370 C C . SER B 1 70 ? -4.656 16.188 -7.023 1 90.69 70 SER B C 1
ATOM 1372 O O . SER B 1 70 ? -5.016 15.297 -6.262 1 90.69 70 SER B O 1
ATOM 1374 N N . PRO B 1 71 ? -4.672 17.531 -6.699 1 92.31 71 PRO B N 1
ATOM 1375 C CA . PRO B 1 71 ? -5.207 17.938 -5.398 1 92.31 71 PRO B CA 1
ATOM 1376 C C . PRO B 1 71 ? -6.645 17.469 -5.18 1 92.31 71 PRO B C 1
ATOM 1378 O O . PRO B 1 71 ? -7.02 17.109 -4.062 1 92.31 71 PRO B O 1
ATOM 1381 N N . VAL B 1 72 ? -7.402 17.453 -6.258 1 93.38 72 VAL B N 1
ATOM 1382 C CA . VAL B 1 72 ? -8.797 17.031 -6.164 1 93.38 72 VAL B CA 1
ATOM 1383 C C . VAL B 1 72 ? -8.867 15.555 -5.758 1 93.38 72 VAL B C 1
ATOM 1385 O O . VAL B 1 72 ? -9.641 15.188 -4.871 1 93.38 72 VAL B O 1
ATOM 1388 N N . THR B 1 73 ? -8.016 14.719 -6.355 1 93.31 73 THR B N 1
ATOM 1389 C CA . THR B 1 73 ? -7.961 13.297 -6.043 1 93.31 73 THR B CA 1
ATOM 1390 C C . THR B 1 73 ? -7.504 13.078 -4.605 1 93.31 73 THR B C 1
ATOM 1392 O O . THR B 1 73 ? -8.039 12.219 -3.902 1 93.31 73 THR B O 1
ATOM 1395 N N . VAL B 1 74 ? -6.594 13.875 -4.172 1 93.44 74 VAL B N 1
ATOM 1396 C CA . VAL B 1 74 ? -6.07 13.781 -2.812 1 93.44 74 VAL B CA 1
ATOM 1397 C C . VAL B 1 74 ? -7.168 14.133 -1.811 1 93.44 74 VAL B C 1
ATOM 1399 O O . VAL B 1 74 ? -7.387 13.391 -0.845 1 93.44 74 VAL B O 1
ATOM 1402 N N . LYS B 1 75 ? -7.828 15.164 -2.074 1 94.19 75 LYS B N 1
ATOM 1403 C CA . LYS B 1 75 ? -8.898 15.594 -1.183 1 94.19 75 LYS B CA 1
ATOM 1404 C C . LYS B 1 75 ? -9.992 14.531 -1.087 1 94.19 75 LYS B C 1
ATOM 1406 O O . LYS B 1 75 ? -10.508 14.258 0.001 1 94.19 75 LYS B O 1
ATOM 1411 N N . ARG B 1 76 ? -10.32 13.977 -2.191 1 96.12 76 ARG B N 1
ATOM 1412 C CA . ARG B 1 76 ? -11.32 12.922 -2.215 1 96.12 76 ARG B CA 1
ATOM 1413 C C . ARG B 1 76 ? -10.867 11.719 -1.396 1 96.12 76 ARG B C 1
ATOM 1415 O O . ARG B 1 76 ? -11.648 11.141 -0.641 1 96.12 76 ARG B O 1
ATOM 1422 N N . SER B 1 77 ? -9.672 11.344 -1.534 1 96.56 77 SER B N 1
ATOM 1423 C CA . SER B 1 77 ? -9.117 10.211 -0.803 1 96.56 77 SER B CA 1
ATOM 1424 C C . SER B 1 77 ? -9.094 10.477 0.699 1 96.56 77 SER B C 1
ATOM 1426 O O . SER B 1 77 ? -9.422 9.594 1.496 1 96.56 77 SER B O 1
ATOM 1428 N N . LEU B 1 78 ? -8.742 11.734 0.985 1 95.12 78 LEU 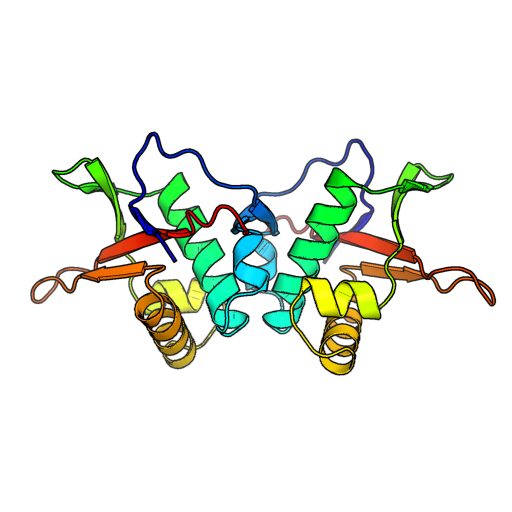B N 1
ATOM 1429 C CA . LEU B 1 78 ? -8.758 12.109 2.395 1 95.12 78 LEU B CA 1
ATOM 1430 C C . LEU B 1 78 ? -10.164 12.031 2.967 1 95.12 78 LEU B C 1
ATOM 1432 O O . LEU B 1 78 ? -10.359 11.555 4.086 1 95.12 78 LEU B O 1
ATOM 1436 N N . LYS B 1 79 ? -11.086 12.453 2.209 1 96.62 79 LYS B N 1
ATOM 1437 C CA . LYS B 1 79 ? -12.477 12.391 2.648 1 96.62 79 LYS B CA 1
ATOM 1438 C C . LYS B 1 79 ? -12.938 10.953 2.834 1 96.62 79 LYS B C 1
ATOM 1440 O O . LYS B 1 79 ? -13.609 10.633 3.814 1 96.62 79 LYS B O 1
ATOM 1445 N N . GLU B 1 80 ? -12.625 10.031 1.946 1 97.25 80 GLU B N 1
ATOM 1446 C CA . GLU B 1 80 ? -12.953 8.617 2.072 1 97.25 80 GLU B CA 1
ATOM 1447 C C . GLU B 1 80 ? -12.398 8.031 3.373 1 97.25 80 GLU B C 1
ATOM 1449 O O . GLU B 1 80 ? -13.117 7.336 4.098 1 97.25 80 GLU B O 1
ATOM 1454 N N . LEU B 1 81 ? -11.141 8.352 3.625 1 96.38 81 LEU B N 1
ATOM 1455 C CA . LEU B 1 81 ? -10.469 7.836 4.812 1 96.38 81 LEU B CA 1
ATOM 1456 C C . LEU B 1 81 ? -11.102 8.398 6.082 1 96.38 81 LEU B C 1
ATOM 1458 O O . LEU B 1 81 ? -11.234 7.684 7.082 1 96.38 81 LEU B O 1
ATOM 1462 N N . GLU B 1 82 ? -11.438 9.664 5.957 1 95.88 82 GLU B N 1
ATOM 1463 C CA . GLU B 1 82 ? -12.062 10.312 7.109 1 95.88 82 GLU B CA 1
ATOM 1464 C C . GLU B 1 82 ? -13.453 9.742 7.371 1 95.88 82 GLU B C 1
ATOM 1466 O O . GLU B 1 82 ? -13.828 9.508 8.523 1 95.88 82 GLU B O 1
ATOM 1471 N N . ASP B 1 83 ? -14.203 9.453 6.367 1 96.31 83 ASP B N 1
ATOM 1472 C CA . ASP B 1 83 ? -15.578 8.969 6.473 1 96.31 83 ASP B CA 1
ATOM 1473 C C . ASP B 1 83 ? -15.625 7.609 7.168 1 96.31 83 ASP B C 1
ATOM 1475 O O . ASP B 1 83 ? -16.594 7.301 7.875 1 96.31 83 ASP B O 1
ATOM 1479 N N . ILE B 1 84 ? -14.617 6.848 7.027 1 94.5 84 ILE B N 1
ATOM 1480 C CA . ILE B 1 84 ? -14.664 5.508 7.609 1 94.5 84 ILE B CA 1
ATOM 1481 C C . ILE B 1 84 ? -13.836 5.477 8.898 1 94.5 84 ILE B C 1
ATOM 1483 O O . ILE B 1 84 ? -13.641 4.414 9.484 1 94.5 84 ILE B O 1
ATOM 1487 N N . GLY B 1 85 ? -13.18 6.605 9.234 1 94.31 85 GLY B N 1
ATOM 1488 C CA . GLY B 1 85 ? -12.578 6.754 10.547 1 94.31 85 GLY B CA 1
ATOM 1489 C C . GLY B 1 85 ? -11.109 6.383 10.578 1 94.31 85 GLY B C 1
ATOM 1490 O O . GLY B 1 85 ? -10.547 6.141 11.648 1 94.31 85 GLY B O 1
ATOM 1491 N N . LEU B 1 86 ? -10.422 6.371 9.438 1 95.75 86 LEU B N 1
ATOM 1492 C CA . LEU B 1 86 ? -9.023 5.961 9.383 1 95.75 86 LEU B CA 1
ATOM 1493 C C . LEU B 1 86 ? -8.102 7.16 9.57 1 95.75 86 LEU B C 1
ATOM 1495 O O . LEU B 1 86 ? -6.91 6.992 9.836 1 95.75 86 LEU B O 1
ATOM 1499 N N . ILE B 1 87 ? -8.734 8.32 9.391 1 96.31 87 ILE B N 1
ATOM 1500 C CA . ILE B 1 87 ? -7.988 9.531 9.742 1 96.31 87 ILE B CA 1
ATOM 1501 C C . ILE B 1 87 ? -8.922 10.547 10.391 1 96.31 87 ILE B C 1
ATOM 1503 O O . ILE B 1 87 ? -10.148 10.453 10.234 1 96.31 87 ILE B O 1
ATOM 1507 N N . LEU B 1 88 ? -8.344 11.414 11.125 1 95.38 88 LEU B N 1
ATOM 1508 C CA . LEU B 1 88 ? -9 12.617 11.641 1 95.38 88 LEU B CA 1
ATOM 1509 C C . LEU B 1 88 ? -8.266 13.875 11.188 1 95.38 88 LEU B C 1
ATOM 1511 O O . LEU B 1 88 ? -7.066 14.016 11.445 1 95.38 88 LEU B O 1
ATOM 1515 N N . ARG B 1 89 ? -9 14.656 10.484 1 93.31 89 ARG B N 1
ATOM 1516 C CA . ARG B 1 89 ? -8.43 15.93 10.07 1 93.31 89 ARG B CA 1
ATOM 1517 C C . ARG B 1 89 ? -8.875 17.062 10.992 1 93.31 89 ARG B C 1
ATOM 1519 O O . ARG B 1 89 ? -10.07 17.203 11.281 1 93.31 89 ARG B O 1
ATOM 1526 N N . VAL B 1 90 ? -7.914 17.766 11.484 1 91.31 90 VAL B N 1
ATOM 1527 C CA . VAL B 1 90 ? -8.188 18.906 12.352 1 91.31 90 VAL B CA 1
ATOM 1528 C C . VAL B 1 90 ? -7.699 20.188 11.688 1 91.31 90 VAL B C 1
ATOM 1530 O O . VAL B 1 90 ? -6.504 20.344 11.422 1 91.31 90 VAL B O 1
ATOM 1533 N N . ARG B 1 91 ? -8.719 20.953 11.375 1 85.62 91 ARG B N 1
ATOM 1534 C CA . ARG B 1 91 ? -8.383 22.25 10.805 1 85.62 91 ARG B CA 1
ATOM 1535 C C . ARG B 1 91 ? -7.922 23.234 11.883 1 85.62 91 ARG B C 1
ATOM 1537 O O . ARG B 1 91 ? -8.508 23.281 12.969 1 85.62 91 ARG B O 1
ATOM 1544 N N . ARG B 1 92 ? -6.781 23.75 11.539 1 80.69 92 ARG B N 1
ATOM 1545 C CA . ARG B 1 92 ? -6.273 24.75 12.469 1 80.69 92 ARG B CA 1
ATOM 1546 C C . ARG B 1 92 ? -6.578 26.156 11.977 1 80.69 92 ARG B C 1
ATOM 1548 O O . ARG B 1 92 ? -7.051 26.344 10.859 1 80.69 92 ARG B O 1
ATOM 1555 N N . GLY B 1 93 ? -6.441 27.172 12.867 1 74.25 93 GLY B N 1
ATOM 1556 C CA . GLY B 1 93 ? -6.727 28.578 12.555 1 74.25 93 GLY B CA 1
ATOM 1557 C C . GLY B 1 93 ? -6.062 29.047 11.281 1 74.25 93 GLY B C 1
ATOM 1558 O O . GLY B 1 93 ? -5.387 28.281 10.602 1 74.25 93 GLY B O 1
ATOM 1559 N N . VAL B 1 94 ? -6.395 30.281 10.883 1 77.44 94 VAL B N 1
ATOM 1560 C CA . VAL B 1 94 ? -5.883 30.922 9.68 1 77.44 94 VAL B CA 1
ATOM 1561 C C . VAL B 1 94 ? -4.355 30.922 9.695 1 77.44 94 VAL B C 1
ATOM 1563 O O . VAL B 1 94 ? -3.744 31.344 10.68 1 77.44 94 VAL B O 1
ATOM 1566 N N . GLY B 1 95 ? -3.658 30.344 8.672 1 73.56 95 GLY B N 1
ATOM 1567 C CA . GLY B 1 95 ? -2.213 30.344 8.523 1 73.56 95 GLY B CA 1
ATOM 1568 C C . GLY B 1 95 ? -1.555 29.094 9.086 1 73.56 95 GLY B C 1
ATOM 1569 O O . GLY B 1 95 ? -0.359 28.875 8.883 1 73.56 95 GLY B O 1
ATOM 1570 N N . GLU B 1 96 ? -2.33 28.344 9.898 1 77.19 96 GLU B N 1
ATOM 1571 C CA . GLU B 1 96 ? -1.754 27.125 10.469 1 77.19 96 GLU B CA 1
ATOM 1572 C C . GLU B 1 96 ? -2.1 25.906 9.625 1 77.19 96 GLU B C 1
ATOM 1574 O O . GLU B 1 96 ? -3.219 25.797 9.125 1 77.19 96 GLU B O 1
ATOM 1579 N N . PRO B 1 97 ? -1.067 25.031 9.414 1 76.69 97 PRO B N 1
ATOM 1580 C CA . PRO B 1 97 ? -1.35 23.844 8.625 1 76.69 97 PRO B CA 1
ATOM 1581 C C . PRO B 1 97 ? -2.342 22.906 9.305 1 76.69 97 PRO B C 1
ATOM 1583 O O . PRO B 1 97 ? -2.371 22.812 10.531 1 76.69 97 PRO B O 1
ATOM 1586 N N . ASN B 1 98 ? -3.098 22.297 8.484 1 86.19 98 ASN B N 1
ATOM 1587 C CA . ASN B 1 98 ? -4.008 21.281 8.992 1 86.19 98 ASN B CA 1
ATOM 1588 C C . ASN B 1 98 ? -3.254 20.062 9.547 1 86.19 98 ASN B C 1
ATOM 1590 O O . ASN B 1 98 ? -2.121 19.797 9.141 1 86.19 98 ASN B O 1
ATOM 1594 N N . ARG B 1 99 ? -3.844 19.5 10.57 1 92.25 99 ARG B N 1
ATOM 1595 C CA . ARG B 1 99 ? -3.279 18.297 11.156 1 92.25 99 ARG B CA 1
ATOM 1596 C C . ARG B 1 99 ? -4.051 17.062 10.703 1 92.25 99 ARG B C 1
ATOM 1598 O O . ARG B 1 99 ? -5.277 17.094 10.602 1 92.25 99 ARG B O 1
ATOM 1605 N N . ILE B 1 100 ? -3.328 16.031 10.477 1 94.94 100 ILE B N 1
ATOM 1606 C CA . ILE B 1 100 ? -3.949 14.75 10.156 1 94.94 100 ILE B CA 1
ATOM 1607 C C . ILE B 1 100 ? -3.498 13.695 11.156 1 94.94 100 ILE B C 1
ATOM 1609 O O . ILE B 1 100 ? -2.299 13.461 11.328 1 94.94 100 ILE B O 1
ATOM 1613 N N . TYR B 1 101 ? -4.453 13.172 11.859 1 96 101 TYR B N 1
ATOM 1614 C CA . TYR B 1 101 ? -4.227 12.031 12.734 1 96 101 TYR B CA 1
ATOM 1615 C C . TYR B 1 101 ? -4.539 10.727 12.016 1 96 101 TYR B C 1
ATOM 1617 O O . TYR B 1 101 ? -5.645 10.539 11.5 1 96 101 TYR B O 1
ATOM 1625 N N . THR B 1 102 ? -3.576 9.844 11.953 1 95.38 102 THR B N 1
ATOM 1626 C CA . THR B 1 102 ? -3.768 8.531 11.359 1 95.38 102 THR B CA 1
ATOM 1627 C C . THR B 1 102 ? -4.258 7.531 12.406 1 95.38 102 THR B C 1
ATOM 1629 O O . THR B 1 102 ? -3.752 7.504 13.531 1 95.38 102 THR B O 1
ATOM 1632 N N . LEU B 1 103 ? -5.242 6.836 12.047 1 95.69 103 LEU B N 1
ATOM 1633 C CA . LEU B 1 103 ? -5.785 5.82 12.938 1 95.69 103 LEU B CA 1
ATOM 1634 C C . LEU B 1 103 ? -5.555 4.422 12.375 1 95.69 103 LEU B C 1
ATOM 1636 O O . LEU B 1 103 ? -5.41 4.254 11.164 1 95.69 103 LEU B O 1
ATOM 1640 N N . LEU B 1 104 ? -5.367 3.449 13.305 1 92.38 104 LEU B N 1
ATOM 1641 C CA . LEU B 1 104 ? -5.152 2.068 12.883 1 92.38 104 LEU B CA 1
ATOM 1642 C C . LEU B 1 104 ? -6.449 1.27 12.961 1 92.38 104 LEU B C 1
ATOM 1644 O O . LEU B 1 104 ? -7.23 1.438 13.898 1 92.38 104 LEU B O 1
ATOM 1648 N N . PRO B 1 105 ? -6.676 0.502 11.914 1 82.38 105 PRO B N 1
ATOM 1649 C CA . PRO B 1 105 ? -7.816 -0.413 12.031 1 82.38 105 PRO B CA 1
ATOM 1650 C C . PRO B 1 105 ? -7.598 -1.497 13.078 1 82.38 105 PRO B C 1
ATOM 1652 O O . PRO B 1 105 ? -6.5 -2.047 13.188 1 82.38 105 PRO B O 1
ATOM 1655 N N . LYS B 1 106 ? -8.227 -1.487 14.312 1 67.56 106 LYS B N 1
ATOM 1656 C CA . LYS B 1 106 ? -8.078 -2.5 15.352 1 67.56 106 LYS B CA 1
ATOM 1657 C C . LYS B 1 106 ? -8.75 -3.809 14.945 1 67.56 106 LYS B C 1
ATOM 1659 O O . LYS B 1 106 ? -8.703 -4.793 15.688 1 67.56 106 LYS B O 1
ATOM 1664 N N . GLY B 1 107 ? -9.562 -4.062 13.969 1 54.91 107 GLY B N 1
ATOM 1665 C CA . GLY B 1 107 ? -10.359 -5.25 13.719 1 54.91 107 GLY B CA 1
ATOM 1666 C C . GLY B 1 107 ? -9.586 -6.543 13.875 1 54.91 107 GLY B C 1
ATOM 1667 O O . GLY B 1 107 ? -8.523 -6.715 13.266 1 54.91 107 GLY B O 1
ATOM 1668 N N . GLY B 1 108 ? -9.484 -7.238 15.086 1 44.62 108 GLY B N 1
ATOM 1669 C CA . GLY B 1 108 ? -9.68 -8.68 15.031 1 44.62 108 GLY B CA 1
ATOM 1670 C C . GLY B 1 108 ? -10.57 -9.117 13.891 1 44.62 108 GLY B C 1
ATOM 1671 O O . GLY B 1 108 ? -11.633 -8.539 13.664 1 44.62 108 GLY B O 1
ATOM 1672 N N . LEU B 1 109 ? -10.25 -9.352 12.602 1 36.66 109 LEU B N 1
ATOM 1673 C CA . LEU B 1 109 ? -11.219 -10.094 11.797 1 36.66 109 LEU B CA 1
ATOM 1674 C C . LEU B 1 109 ? -12.133 -10.922 12.688 1 36.66 109 LEU B C 1
ATOM 1676 O O . LEU B 1 109 ? -11.688 -11.508 13.68 1 36.66 109 LEU B O 1
ATOM 1680 N N . PRO B 1 110 ? -13.609 -10.844 12.375 1 30.84 110 PRO B N 1
ATOM 1681 C CA . PRO B 1 110 ? -14.258 -11.945 13.094 1 30.84 110 PRO B CA 1
ATOM 1682 C C . PRO B 1 110 ? -13.523 -13.273 12.922 1 30.84 110 PRO B C 1
ATOM 1684 O O . PRO B 1 110 ? -12.844 -13.484 11.906 1 30.84 110 PRO B O 1
#